Protein AF-A0A973MJ52-F1 (afdb_monomer_lite)

Sequence (223 aa):
MAYPETRTFWLEPTDRITTGLRRYADRNLGGGRAEFTCASGYHSALVFTGEDDAVCDERDGYRVLAVRPLVRRDDPQWPTHCACGYAFADDDHWQEWQELIYQRADNGERYTLRERQASDVGGLPAAPPGATWDAWWMPASWAGPDGIHLMVRLPNGRDWNVDSEASNCTRPGEPHQCWVRHGDPRECRVTVDKNGYTCAAGAGSIQAADYHGFLRDGLLTAG

Secondary structure (DSSP, 8-state):
-PPPPEE-EEEEEEEEEEEEEEEEE-TTSSTT-S---STTSSEEEEEEEEEEE--EEEETTEEEEPPPPPPPTT-TTS--B-TTSPBPPTTSEEEEEEEEEEEETTT--EEBSS--SSS-GGGPPBPPTTEEEE-TTS-GGGS-TTS--EEEE-TTS-EEETTSPPTT-SSTTSS-BSSEEES-TTTT--EEES-SSB-SSSTTEEEETTEEEEEETTEEEE-

pLDDT: mean 89.09, std 11.28, range [42.41, 98.56]

Structure (mmCIF, N/CA/C/O backbone):
data_AF-A0A973MJ52-F1
#
_entry.id   AF-A0A973MJ52-F1
#
loop_
_atom_site.group_PDB
_atom_site.id
_atom_site.type_symbol
_atom_site.label_atom_id
_atom_site.label_alt_id
_atom_site.label_comp_id
_atom_site.label_asym_id
_atom_site.label_entity_id
_atom_site.label_seq_id
_atom_site.pdbx_PDB_ins_code
_atom_site.Cartn_x
_atom_site.Cartn_y
_atom_site.Cartn_z
_atom_site.occupancy
_atom_site.B_iso_or_equiv
_atom_site.auth_seq_id
_atom_site.auth_comp_id
_atom_site.auth_asym_id
_atom_site.auth_atom_id
_atom_site.pdbx_PDB_model_num
ATOM 1 N N . MET A 1 1 ? -7.137 18.321 -13.000 1.00 64.06 1 MET A N 1
ATOM 2 C CA . MET A 1 1 ? -6.263 18.772 -11.896 1.00 64.06 1 MET A CA 1
ATOM 3 C C . MET A 1 1 ? -4.870 18.265 -12.231 1.00 64.06 1 MET A C 1
ATOM 5 O O . MET A 1 1 ? -4.782 17.124 -12.656 1.00 64.06 1 MET A O 1
ATOM 9 N N . ALA A 1 2 ? -3.827 19.095 -12.171 1.00 84.88 2 ALA A N 1
ATOM 10 C CA . ALA A 1 2 ? -2.464 18.618 -12.413 1.00 84.88 2 ALA A CA 1
ATOM 11 C C . ALA A 1 2 ? -1.915 18.038 -11.104 1.00 84.88 2 ALA A C 1
ATOM 13 O O . ALA A 1 2 ? -1.968 18.716 -10.077 1.00 84.88 2 ALA A O 1
ATOM 14 N N . TYR A 1 3 ? -1.442 16.793 -11.130 1.00 94.31 3 TYR A N 1
ATOM 15 C CA . TYR A 1 3 ? -0.798 16.179 -9.970 1.00 94.31 3 TYR A CA 1
ATOM 16 C C . TYR A 1 3 ? 0.662 16.633 -9.889 1.00 94.31 3 TYR A C 1
ATOM 18 O O . TYR A 1 3 ? 1.322 16.691 -10.929 1.00 94.31 3 TYR A O 1
ATOM 26 N N . PRO A 1 4 ? 1.176 16.956 -8.690 1.00 94.62 4 PRO A N 1
ATOM 27 C CA . PRO A 1 4 ? 2.575 17.321 -8.532 1.00 94.62 4 PRO A CA 1
ATOM 28 C C . PRO A 1 4 ? 3.485 16.124 -8.816 1.00 94.62 4 PRO A C 1
ATOM 30 O O . PRO A 1 4 ? 3.104 14.965 -8.620 1.00 94.62 4 PRO A O 1
ATOM 33 N N . GLU A 1 5 ? 4.717 16.415 -9.226 1.00 97.50 5 GLU A N 1
ATOM 34 C CA . GLU A 1 5 ? 5.762 15.398 -9.261 1.00 97.50 5 GLU A CA 1
ATOM 35 C C . GLU A 1 5 ? 5.953 14.813 -7.858 1.00 97.50 5 GLU A C 1
ATOM 37 O O . GLU A 1 5 ? 6.019 15.547 -6.871 1.00 97.50 5 GLU A O 1
ATOM 42 N N . THR A 1 6 ? 6.013 13.488 -7.762 1.00 98.12 6 THR A N 1
ATOM 43 C CA . THR A 1 6 ? 6.056 12.788 -6.473 1.00 98.12 6 THR A CA 1
ATOM 44 C C . THR A 1 6 ? 7.230 11.819 -6.457 1.00 98.12 6 THR A C 1
ATOM 46 O O . THR A 1 6 ? 7.281 10.881 -7.252 1.00 98.12 6 THR A O 1
ATOM 49 N N . ARG A 1 7 ? 8.195 12.051 -5.560 1.00 98.19 7 ARG A N 1
ATOM 50 C CA . ARG A 1 7 ? 9.335 11.148 -5.357 1.00 98.19 7 ARG A CA 1
ATOM 51 C C . ARG A 1 7 ? 8.867 9.894 -4.624 1.00 98.19 7 ARG A C 1
ATOM 53 O O . ARG A 1 7 ? 8.148 9.997 -3.632 1.00 98.19 7 ARG A O 1
ATOM 60 N N . THR A 1 8 ? 9.301 8.731 -5.093 1.00 98.44 8 THR A N 1
ATOM 61 C CA . THR A 1 8 ? 9.004 7.462 -4.439 1.00 98.44 8 THR A CA 1
ATOM 62 C C . THR A 1 8 ? 9.892 7.208 -3.228 1.00 98.44 8 THR A C 1
ATOM 64 O O . THR A 1 8 ? 11.042 7.647 -3.209 1.00 98.44 8 THR A O 1
ATOM 67 N N . PHE A 1 9 ? 9.385 6.449 -2.261 1.00 98.44 9 PHE A N 1
ATOM 68 C CA . PHE A 1 9 ? 10.134 5.970 -1.100 1.00 98.44 9 PHE A CA 1
ATOM 69 C C . PHE A 1 9 ? 9.703 4.542 -0.738 1.00 98.44 9 PHE A C 1
ATOM 71 O O . PHE A 1 9 ? 8.536 4.187 -0.899 1.00 98.44 9 PHE A O 1
ATOM 78 N N . TRP A 1 10 ? 10.636 3.743 -0.221 1.00 98.50 10 TRP A N 1
ATOM 79 C CA . TRP A 1 10 ? 10.417 2.328 0.066 1.00 98.50 10 TRP A CA 1
ATOM 80 C C . TRP A 1 10 ? 9.848 2.115 1.468 1.00 98.50 10 TRP A C 1
ATOM 82 O O . TRP A 1 10 ? 10.344 2.672 2.453 1.00 98.50 10 TRP A O 1
ATOM 92 N N . LEU A 1 11 ? 8.815 1.281 1.542 1.00 98.56 11 LEU A N 1
ATOM 93 C CA . LEU A 1 11 ? 8.205 0.794 2.767 1.00 98.56 11 LEU A CA 1
ATOM 94 C C . LEU A 1 11 ? 8.574 -0.671 2.999 1.00 98.56 11 LEU A C 1
ATOM 96 O O . LEU A 1 11 ? 8.318 -1.544 2.168 1.00 98.56 11 LEU A O 1
ATOM 100 N N . GLU A 1 12 ? 9.109 -0.944 4.181 1.00 97.31 12 GLU A N 1
ATOM 101 C CA . GLU A 1 12 ? 9.428 -2.284 4.654 1.00 97.31 12 GLU A CA 1
ATOM 102 C C . GLU A 1 12 ? 8.340 -2.786 5.606 1.00 97.31 12 GLU A C 1
ATOM 104 O O . GLU A 1 12 ? 7.861 -2.016 6.446 1.00 97.31 12 GLU A O 1
ATOM 109 N N . PRO A 1 13 ? 7.939 -4.066 5.512 1.00 95.75 13 PRO A N 1
ATOM 110 C CA . PRO A 1 13 ? 7.077 -4.658 6.521 1.00 95.75 13 PRO A CA 1
ATOM 111 C C . PRO A 1 13 ? 7.815 -4.712 7.864 1.00 95.75 13 PRO A C 1
ATOM 113 O O . PRO A 1 13 ? 8.976 -5.116 7.927 1.00 95.75 13 PRO A O 1
ATOM 116 N N . THR A 1 14 ? 7.133 -4.333 8.941 1.00 95.62 14 THR A N 1
ATOM 117 C CA . THR A 1 14 ? 7.641 -4.528 10.307 1.00 95.62 14 THR A CA 1
ATOM 118 C C . THR A 1 14 ? 7.242 -5.901 10.851 1.00 95.62 14 THR A C 1
ATOM 120 O O . THR A 1 14 ? 6.516 -6.662 10.210 1.00 95.62 14 THR A O 1
ATOM 123 N N . ASP A 1 15 ? 7.685 -6.213 12.065 1.00 95.38 15 ASP A N 1
ATOM 124 C CA . ASP A 1 15 ? 7.198 -7.337 12.864 1.00 95.38 15 ASP A CA 1
ATOM 125 C C . ASP A 1 15 ? 5.949 -6.977 13.687 1.00 95.38 15 ASP A C 1
ATOM 127 O O . ASP A 1 15 ? 5.596 -7.704 14.612 1.00 95.38 15 ASP A O 1
ATOM 131 N N . ARG A 1 16 ? 5.258 -5.875 13.359 1.00 95.44 16 ARG A N 1
ATOM 132 C CA . ARG A 1 16 ? 4.101 -5.368 14.103 1.00 95.44 16 ARG A CA 1
ATOM 133 C C . ARG A 1 16 ? 2.850 -5.291 13.237 1.00 95.44 16 ARG A C 1
ATOM 135 O O . ARG A 1 16 ? 2.891 -4.949 12.055 1.00 95.44 16 ARG A O 1
ATOM 142 N N . ILE A 1 17 ? 1.707 -5.543 13.858 1.00 94.00 17 ILE A N 1
ATOM 143 C CA . ILE A 1 17 ? 0.377 -5.296 13.301 1.00 94.00 17 ILE A CA 1
ATOM 144 C C . ILE A 1 17 ? -0.376 -4.305 14.183 1.00 94.00 17 ILE A C 1
ATOM 146 O O . ILE A 1 17 ? -0.178 -4.245 15.393 1.00 94.00 17 ILE A O 1
ATOM 150 N N . THR A 1 18 ? -1.299 -3.572 13.579 1.00 92.19 18 THR A N 1
ATOM 151 C CA . THR A 1 18 ? -2.412 -2.939 14.290 1.00 92.19 18 THR A CA 1
ATOM 152 C C . THR A 1 18 ? -3.569 -3.926 14.385 1.00 92.19 18 THR A C 1
ATOM 154 O O . THR A 1 18 ? -3.782 -4.723 13.473 1.00 92.19 18 THR A O 1
ATOM 157 N N . THR A 1 19 ? -4.323 -3.880 15.482 1.00 91.69 19 THR A N 1
ATOM 158 C CA . THR A 1 19 ? -5.475 -4.753 15.739 1.00 91.69 19 THR A CA 1
ATOM 159 C C . THR A 1 19 ? -6.711 -3.938 16.094 1.00 91.69 19 THR A C 1
ATOM 161 O O . THR A 1 19 ? -6.621 -2.822 16.613 1.00 91.69 19 THR A O 1
ATOM 164 N N . GLY A 1 20 ? -7.887 -4.487 15.810 1.00 91.19 20 GLY A N 1
ATOM 165 C CA . GLY A 1 20 ? -9.144 -3.851 16.162 1.00 91.19 20 GLY A CA 1
ATOM 166 C C . GLY A 1 20 ? -10.357 -4.750 15.996 1.00 91.19 20 GLY A C 1
ATOM 167 O O . GLY A 1 20 ? -10.299 -5.825 15.403 1.00 91.19 20 GLY A O 1
ATOM 168 N N . LEU A 1 21 ? -11.487 -4.269 16.499 1.00 92.81 21 LEU A N 1
ATOM 169 C CA . LEU A 1 21 ? -12.784 -4.923 16.410 1.00 92.81 21 LEU A CA 1
ATOM 170 C C . LEU A 1 21 ? -13.665 -4.166 15.426 1.00 92.81 21 LEU A C 1
ATOM 172 O O . LEU A 1 21 ? -13.954 -2.980 15.610 1.00 92.81 21 LEU A O 1
ATOM 176 N N . ARG A 1 22 ? -14.093 -4.849 14.364 1.00 91.50 22 ARG A N 1
ATOM 177 C CA . ARG A 1 22 ? -14.895 -4.267 13.291 1.00 91.50 22 ARG A CA 1
ATOM 178 C C . ARG A 1 22 ? -16.283 -4.885 13.224 1.00 91.50 22 ARG A C 1
ATOM 180 O O . ARG A 1 22 ? -16.428 -6.099 13.087 1.00 91.50 22 ARG A O 1
ATOM 187 N N . ARG A 1 23 ? -17.298 -4.025 13.189 1.00 92.50 23 ARG A N 1
ATOM 188 C CA . ARG A 1 23 ? -18.648 -4.385 12.745 1.00 92.50 23 ARG A CA 1
ATOM 189 C C . ARG A 1 23 ? -18.910 -3.801 11.371 1.00 92.50 23 ARG A C 1
ATOM 191 O O . ARG A 1 23 ? -18.528 -2.659 11.099 1.00 92.50 23 ARG A O 1
ATOM 198 N N . TYR A 1 24 ? -19.521 -4.586 10.490 1.00 89.50 24 TYR A N 1
ATOM 199 C CA . TYR A 1 24 ? -20.000 -4.083 9.208 1.00 89.50 24 TYR A CA 1
ATOM 200 C C . TYR A 1 24 ? -21.267 -4.805 8.746 1.00 89.50 24 TYR A C 1
ATOM 202 O O . TYR A 1 24 ? -21.462 -5.980 9.045 1.00 89.50 24 TYR A O 1
ATOM 210 N N . ALA A 1 25 ? -22.111 -4.082 8.016 1.00 88.12 25 ALA A N 1
ATOM 211 C CA . ALA A 1 25 ? -23.342 -4.583 7.417 1.00 88.12 25 ALA A CA 1
ATOM 212 C C . ALA A 1 25 ? -23.332 -4.238 5.928 1.00 88.12 25 ALA A C 1
ATOM 214 O O . ALA A 1 25 ? -23.110 -3.076 5.570 1.00 88.12 25 ALA A O 1
ATOM 215 N N . ASP A 1 26 ? -23.547 -5.234 5.072 1.00 81.25 26 ASP A N 1
ATOM 216 C CA . ASP A 1 26 ? -23.627 -5.064 3.624 1.00 81.25 26 ASP A CA 1
ATOM 217 C C . ASP A 1 26 ? -24.999 -5.485 3.081 1.00 81.25 26 ASP A C 1
ATOM 219 O O . ASP A 1 26 ? -25.807 -6.107 3.763 1.00 81.25 26 ASP A O 1
ATOM 223 N N . ARG A 1 27 ? -25.275 -5.124 1.826 1.00 70.38 27 ARG A N 1
ATOM 224 C CA . ARG A 1 27 ? -26.565 -5.368 1.157 1.00 70.38 27 ARG A CA 1
ATOM 225 C C . ARG A 1 27 ? -26.980 -6.837 1.044 1.00 70.38 27 ARG A C 1
ATOM 227 O O . ARG A 1 27 ? -28.147 -7.100 0.762 1.00 70.38 27 ARG A O 1
ATOM 234 N N . ASN A 1 28 ? -26.047 -7.775 1.175 1.00 66.25 28 ASN A N 1
ATOM 235 C CA . ASN A 1 28 ? -26.289 -9.190 0.914 1.00 66.25 28 ASN A CA 1
ATOM 236 C C . ASN A 1 28 ? -26.672 -9.963 2.182 1.00 66.25 28 ASN A C 1
ATOM 238 O O . ASN A 1 28 ? -27.175 -11.082 2.073 1.00 66.25 28 ASN A O 1
ATOM 242 N N . LEU A 1 29 ? -26.471 -9.385 3.369 1.00 58.91 29 LEU A N 1
ATOM 243 C CA . LEU A 1 29 ? -26.762 -10.019 4.651 1.00 58.91 29 LEU A CA 1
ATOM 244 C C . LEU A 1 29 ? -27.736 -9.150 5.450 1.00 58.91 29 LEU A C 1
ATOM 246 O O . LEU A 1 29 ? -27.504 -7.970 5.668 1.00 58.91 29 LEU A O 1
ATOM 250 N N . GLY A 1 30 ? -28.871 -9.734 5.845 1.00 46.88 30 GLY A N 1
ATOM 251 C CA . GLY A 1 30 ? -29.859 -9.048 6.685 1.00 46.88 30 GLY A CA 1
ATOM 252 C C . GLY A 1 30 ? -31.081 -8.480 5.954 1.00 46.88 30 GLY A C 1
ATOM 253 O O . GLY A 1 30 ? -31.519 -7.374 6.248 1.00 46.88 30 GLY A O 1
ATOM 254 N N . GLY A 1 31 ? -31.685 -9.234 5.029 1.00 50.62 31 GLY A N 1
ATOM 255 C CA . GLY A 1 31 ? -33.110 -9.064 4.692 1.00 50.62 31 GLY A CA 1
ATOM 256 C C . GLY A 1 31 ? -33.532 -7.718 4.084 1.00 50.62 31 GLY A C 1
ATOM 257 O O . GLY A 1 31 ? -34.667 -7.300 4.296 1.00 50.62 31 GLY A O 1
ATOM 258 N N . GLY A 1 32 ? -32.653 -7.036 3.341 1.00 50.53 32 GLY A N 1
ATOM 259 C CA . GLY A 1 32 ? -32.994 -5.769 2.680 1.00 50.53 32 GLY A CA 1
ATOM 260 C C . GLY A 1 32 ? -33.160 -4.589 3.645 1.00 50.53 32 GLY A C 1
ATOM 261 O O . GLY A 1 32 ? -33.957 -3.687 3.388 1.00 50.53 32 GLY A O 1
ATOM 262 N N . ARG A 1 33 ? -32.449 -4.604 4.779 1.00 56.56 33 ARG A N 1
ATOM 263 C CA . ARG A 1 33 ? -32.506 -3.538 5.785 1.00 56.56 33 ARG A CA 1
ATOM 264 C C . ARG A 1 33 ? -31.819 -2.256 5.282 1.00 56.56 33 ARG A C 1
ATOM 266 O O . ARG A 1 33 ? -30.601 -2.187 5.230 1.00 56.56 33 ARG A O 1
ATOM 273 N N . ALA A 1 34 ? -32.658 -1.256 4.997 1.00 53.69 34 ALA A N 1
ATOM 274 C CA . ALA A 1 34 ? -32.393 0.182 4.844 1.00 53.69 34 ALA A CA 1
ATOM 275 C C . ALA A 1 34 ? -31.471 0.661 3.699 1.00 53.69 34 ALA A C 1
ATOM 277 O O . ALA A 1 34 ? -30.544 -0.003 3.249 1.00 53.69 34 ALA A O 1
ATOM 278 N N . GLU A 1 35 ? -31.760 1.876 3.221 1.00 60.59 35 GLU A N 1
ATOM 279 C CA . GLU A 1 35 ? -30.924 2.627 2.283 1.00 60.59 35 GLU A CA 1
ATOM 280 C C . GLU A 1 35 ? -29.528 2.855 2.882 1.00 60.59 35 GLU A C 1
ATOM 282 O O . GLU A 1 35 ? -29.379 3.508 3.916 1.00 60.59 35 GLU A O 1
ATOM 287 N N . PHE A 1 36 ? -28.488 2.341 2.222 1.00 68.62 36 PHE A N 1
ATOM 288 C CA . PHE A 1 36 ? -27.104 2.629 2.589 1.00 68.62 36 PHE A CA 1
ATOM 289 C C . PHE A 1 36 ? -26.800 4.108 2.329 1.00 68.62 36 PHE A C 1
ATOM 291 O O . PHE A 1 36 ? -26.492 4.505 1.209 1.00 68.62 36 PHE A O 1
ATOM 298 N N . THR A 1 37 ? -26.869 4.929 3.374 1.00 68.94 37 THR A N 1
ATOM 299 C CA . THR A 1 37 ? -26.502 6.354 3.315 1.00 68.94 37 THR A CA 1
ATOM 300 C C . THR A 1 37 ? -25.002 6.591 3.506 1.00 68.94 37 THR A C 1
ATOM 302 O O . THR A 1 37 ? -24.513 7.701 3.301 1.00 68.94 37 THR A O 1
ATOM 305 N N . CYS A 1 38 ? -24.241 5.556 3.880 1.00 74.19 38 CYS A N 1
ATOM 306 C CA . CYS A 1 38 ? -22.787 5.631 3.984 1.00 74.19 38 CYS A CA 1
ATOM 307 C C . CYS A 1 38 ? -22.137 5.736 2.600 1.00 74.19 38 CYS A C 1
ATOM 309 O O . CYS A 1 38 ? -22.452 4.964 1.697 1.00 74.19 38 CYS A O 1
ATOM 311 N N . ALA A 1 39 ? -21.131 6.607 2.480 1.00 67.12 39 ALA A N 1
ATOM 312 C CA . ALA A 1 39 ? -20.377 6.836 1.243 1.00 67.12 39 ALA A CA 1
ATOM 313 C C . ALA A 1 39 ? -19.763 5.558 0.633 1.00 67.12 39 ALA A C 1
ATOM 315 O O . ALA A 1 39 ? -19.544 5.493 -0.572 1.00 67.12 39 ALA A O 1
ATOM 316 N N . SER A 1 40 ? -19.503 4.539 1.458 1.00 66.44 40 SER A N 1
ATOM 317 C CA . SER A 1 40 ? -18.906 3.267 1.037 1.00 66.44 40 SER A CA 1
ATOM 318 C C . SER A 1 40 ? -19.925 2.213 0.564 1.00 66.44 40 SER A C 1
ATOM 320 O O . SER A 1 40 ? -19.526 1.122 0.167 1.00 66.44 40 SER A O 1
ATOM 322 N N . GLY A 1 41 ? -21.234 2.497 0.611 1.00 78.94 41 GLY A N 1
ATOM 323 C CA . GLY A 1 41 ? -22.281 1.541 0.218 1.00 78.94 41 GLY A CA 1
ATOM 324 C C . GLY A 1 41 ? -22.473 0.362 1.186 1.00 78.94 41 GLY A C 1
ATOM 325 O O . GLY A 1 41 ? -23.089 -0.635 0.820 1.00 78.94 41 GLY A O 1
ATOM 326 N N . TYR A 1 42 ? -21.926 0.468 2.399 1.00 84.38 42 TYR A N 1
ATOM 327 C CA . TYR A 1 42 ? -22.098 -0.458 3.521 1.00 84.38 42 TYR A CA 1
ATOM 328 C C . TYR A 1 42 ? -21.925 0.303 4.846 1.00 84.38 42 TYR A C 1
ATOM 330 O O . TYR A 1 42 ? -21.227 1.322 4.891 1.00 84.38 42 TYR A O 1
ATOM 338 N N . HIS A 1 43 ? -22.528 -0.186 5.930 1.00 87.50 43 HIS A N 1
ATOM 339 C CA . HIS A 1 43 ? -22.287 0.346 7.274 1.00 87.50 43 HIS A CA 1
ATOM 340 C C . HIS A 1 43 ? -21.030 -0.291 7.854 1.00 87.50 43 HIS A C 1
ATOM 342 O O . HIS A 1 43 ? -20.834 -1.497 7.732 1.00 87.50 43 HIS A O 1
ATOM 348 N N . SER A 1 44 ? -20.159 0.494 8.483 1.00 88.44 44 SER A N 1
ATOM 349 C CA . SER A 1 44 ? -18.942 -0.026 9.110 1.00 88.44 44 SER A CA 1
ATOM 350 C C . SER A 1 44 ? -18.507 0.839 10.280 1.00 88.44 44 SER A C 1
ATOM 352 O O . SER A 1 44 ? -18.592 2.064 10.223 1.00 88.44 44 SER A O 1
ATOM 354 N N . ALA A 1 45 ? -17.997 0.188 11.315 1.00 89.88 45 ALA A N 1
ATOM 355 C CA . ALA A 1 45 ? -17.305 0.814 12.427 1.00 89.88 45 ALA A CA 1
ATOM 356 C C . ALA A 1 45 ? -16.159 -0.089 12.871 1.00 89.88 45 ALA A C 1
ATOM 358 O O . ALA A 1 45 ? -16.274 -1.313 12.825 1.00 89.88 45 ALA A O 1
ATOM 359 N N . LEU A 1 46 ? -15.055 0.525 13.273 1.00 89.50 46 LEU A N 1
ATOM 360 C CA . LEU A 1 46 ? -13.842 -0.147 13.710 1.00 89.50 46 LEU A CA 1
ATOM 361 C C . LEU A 1 46 ? -13.355 0.549 14.976 1.00 89.50 46 LEU A C 1
ATOM 363 O O . LEU A 1 46 ? -13.204 1.768 14.984 1.00 89.50 46 LEU A O 1
ATOM 367 N N . VAL A 1 47 ? -13.113 -0.230 16.023 1.00 90.56 47 VAL A N 1
ATOM 368 C CA . VAL A 1 47 ? -12.440 0.221 17.241 1.00 90.56 47 VAL A CA 1
ATOM 369 C C . VAL A 1 47 ? -11.045 -0.377 17.238 1.00 90.56 47 VAL A C 1
ATOM 371 O O . VAL A 1 47 ? -10.896 -1.591 17.135 1.00 90.56 47 VAL A O 1
ATOM 374 N N . PHE A 1 48 ? -10.024 0.467 17.335 1.00 89.94 48 PHE A N 1
ATOM 375 C CA . PHE A 1 48 ? -8.651 0.007 17.501 1.00 89.94 48 PHE A CA 1
ATOM 376 C C . PHE A 1 48 ? -8.440 -0.523 18.921 1.00 89.94 48 PHE A C 1
ATOM 378 O O . PHE A 1 48 ? -8.830 0.129 19.890 1.00 89.94 48 PHE A O 1
ATOM 385 N N . THR A 1 49 ? -7.806 -1.687 19.038 1.00 89.88 49 THR A N 1
ATOM 386 C CA . THR A 1 49 ? -7.560 -2.352 20.325 1.00 89.88 49 THR A CA 1
ATOM 387 C C . THR A 1 49 ? -6.094 -2.358 20.737 1.00 89.88 49 THR A C 1
ATOM 389 O O . THR A 1 49 ? -5.812 -2.531 21.919 1.00 89.88 49 THR A O 1
ATOM 392 N N . GLY A 1 50 ? -5.157 -2.143 19.808 1.00 91.25 50 GLY A N 1
ATOM 393 C CA . GLY A 1 50 ? -3.728 -2.101 20.120 1.00 91.25 50 GLY A CA 1
ATOM 394 C C . GLY A 1 50 ? -2.831 -2.546 18.969 1.00 91.25 50 GLY A C 1
ATOM 395 O O . GLY A 1 50 ? -3.305 -2.955 17.908 1.00 91.25 50 GLY A O 1
ATOM 396 N N . GLU A 1 51 ? -1.524 -2.478 19.195 1.00 93.81 51 GLU A N 1
ATOM 397 C CA . GLU A 1 51 ? -0.527 -3.126 18.341 1.00 93.81 51 GLU A CA 1
ATOM 398 C C . GLU A 1 51 ? -0.145 -4.493 18.919 1.00 93.81 51 GLU A C 1
ATOM 400 O O . GLU A 1 51 ? -0.138 -4.671 20.137 1.00 93.81 51 GLU A O 1
ATOM 405 N N . ASP A 1 52 ? 0.233 -5.429 18.057 1.00 94.19 52 ASP A N 1
ATOM 406 C CA . ASP A 1 52 ? 0.730 -6.749 18.452 1.00 94.19 52 ASP A CA 1
ATOM 407 C C . ASP A 1 52 ? 1.803 -7.245 17.471 1.00 94.19 52 ASP A C 1
ATOM 409 O O . ASP A 1 52 ? 2.078 -6.583 16.468 1.00 94.19 52 ASP A O 1
ATOM 413 N N . ASP A 1 53 ? 2.400 -8.398 17.751 1.00 95.44 53 ASP A N 1
ATOM 414 C CA . ASP A 1 53 ? 3.387 -9.030 16.883 1.00 95.44 53 ASP A CA 1
ATOM 415 C C . ASP A 1 53 ? 2.737 -9.598 15.609 1.00 95.44 53 ASP A C 1
ATOM 417 O O . ASP A 1 53 ? 1.676 -10.235 15.621 1.00 95.44 53 ASP A O 1
ATOM 421 N N . ALA A 1 54 ? 3.403 -9.376 14.480 1.00 93.25 54 ALA A N 1
ATOM 422 C CA . ALA A 1 54 ? 3.027 -9.899 13.181 1.00 93.25 54 ALA A CA 1
ATOM 423 C C . ALA A 1 54 ? 3.445 -11.369 13.066 1.00 93.25 54 ALA A C 1
ATOM 425 O O . ALA A 1 54 ? 4.587 -11.695 12.745 1.00 93.25 54 ALA A O 1
ATOM 426 N N . VAL A 1 55 ? 2.494 -12.276 13.267 1.00 91.94 55 VAL A N 1
ATOM 427 C CA . VAL A 1 55 ? 2.689 -13.698 12.961 1.00 91.94 55 VAL A CA 1
ATOM 428 C C . VAL A 1 55 ? 2.226 -13.952 11.530 1.00 91.94 55 VAL A C 1
ATOM 430 O O . VAL A 1 55 ? 1.111 -13.581 11.166 1.00 91.94 55 VAL A O 1
ATOM 433 N N . CYS A 1 56 ? 3.079 -14.561 10.706 1.00 88.19 56 CYS A N 1
ATOM 434 C CA . CYS A 1 56 ? 2.742 -14.948 9.337 1.00 88.19 56 CYS A CA 1
ATOM 435 C C . CYS A 1 56 ? 2.635 -16.470 9.218 1.00 88.19 56 CYS A C 1
ATOM 437 O O . CYS A 1 56 ? 3.515 -17.180 9.698 1.00 88.19 56 CYS A O 1
ATOM 439 N N . ASP A 1 57 ? 1.619 -16.934 8.500 1.00 88.62 57 ASP A N 1
ATOM 440 C CA . ASP A 1 57 ? 1.455 -18.321 8.071 1.00 88.62 57 ASP A CA 1
ATOM 441 C C . ASP A 1 57 ? 1.679 -18.433 6.555 1.00 88.62 57 ASP A C 1
ATOM 443 O O . ASP A 1 57 ? 1.515 -17.461 5.812 1.00 88.62 57 ASP A O 1
ATOM 447 N N . GLU A 1 58 ? 1.961 -19.645 6.083 1.00 86.06 58 GLU A N 1
ATOM 448 C CA . GLU A 1 58 ? 1.831 -20.009 4.670 1.00 86.06 58 GLU A CA 1
ATOM 449 C C . GLU A 1 58 ? 0.547 -20.818 4.458 1.00 86.06 58 GLU A C 1
ATOM 451 O O . GLU A 1 58 ? 0.286 -21.791 5.169 1.00 86.06 58 GLU A O 1
ATOM 456 N N . ARG A 1 59 ? -0.278 -20.413 3.488 1.00 83.69 59 ARG A N 1
ATOM 457 C CA . ARG A 1 59 ? -1.536 -21.084 3.129 1.00 83.69 59 ARG A CA 1
ATOM 458 C C . ARG A 1 59 ? -1.686 -21.097 1.617 1.00 83.69 59 ARG A C 1
ATOM 460 O O . ARG A 1 59 ? -1.689 -20.041 0.997 1.00 83.69 59 ARG A O 1
ATOM 467 N N . ASP A 1 60 ? -1.775 -22.286 1.027 1.00 82.00 60 ASP A N 1
ATOM 468 C CA . ASP A 1 60 ? -1.933 -22.479 -0.423 1.00 82.00 60 ASP A CA 1
ATOM 469 C C . ASP A 1 60 ? -0.875 -21.747 -1.281 1.00 82.00 60 ASP A C 1
ATOM 471 O O . ASP A 1 60 ? -1.156 -21.293 -2.386 1.00 82.00 60 ASP A O 1
ATOM 475 N N . GLY A 1 61 ? 0.355 -21.612 -0.767 1.00 77.12 61 GLY A N 1
ATOM 476 C CA . GLY A 1 61 ? 1.445 -20.888 -1.437 1.00 77.12 61 GLY A CA 1
ATOM 477 C C . GLY A 1 61 ? 1.399 -19.362 -1.283 1.00 77.12 61 GLY A C 1
ATOM 478 O O . GLY A 1 61 ? 2.232 -18.670 -1.862 1.00 77.12 61 GLY A O 1
ATOM 479 N N . TYR A 1 62 ? 0.460 -18.839 -0.492 1.00 81.12 62 TYR A N 1
ATOM 480 C CA . TYR A 1 62 ? 0.379 -17.434 -0.107 1.00 81.12 62 TYR A CA 1
ATOM 481 C C . TYR A 1 62 ? 0.909 -17.259 1.310 1.00 81.12 62 TYR A C 1
ATOM 483 O O . TYR A 1 62 ? 0.523 -17.988 2.227 1.00 81.12 62 TYR A O 1
ATOM 491 N N . ARG A 1 63 ? 1.747 -16.245 1.517 1.00 84.06 63 ARG A N 1
ATOM 492 C CA . ARG A 1 63 ? 2.103 -15.801 2.862 1.00 84.06 63 ARG A CA 1
ATOM 493 C C . ARG A 1 63 ? 1.013 -14.853 3.355 1.00 84.06 63 ARG A C 1
ATOM 495 O O . ARG A 1 63 ? 0.680 -13.882 2.681 1.00 84.06 63 ARG A O 1
ATOM 502 N N . VAL A 1 64 ? 0.446 -15.121 4.525 1.00 87.50 64 VAL A N 1
ATOM 503 C CA . VAL A 1 64 ? -0.664 -14.342 5.094 1.00 87.50 64 VAL A CA 1
ATOM 504 C C . VAL A 1 64 ? -0.418 -14.055 6.567 1.00 87.50 64 VAL A C 1
ATOM 506 O O . VAL A 1 64 ? 0.289 -14.802 7.234 1.00 87.50 64 VAL A O 1
ATOM 509 N N . LEU A 1 65 ? -1.025 -12.996 7.103 1.00 88.62 65 LEU A N 1
ATOM 510 C CA . LEU A 1 65 ? -1.076 -12.821 8.555 1.00 88.62 65 LEU A CA 1
ATOM 511 C C . LEU A 1 65 ? -1.878 -13.968 9.181 1.00 88.62 65 LEU A C 1
ATOM 513 O O . LEU A 1 65 ? -2.962 -14.312 8.696 1.00 88.62 65 LEU A O 1
ATOM 517 N N . ALA A 1 66 ? -1.346 -14.544 10.253 1.00 87.50 66 ALA A N 1
ATOM 518 C CA . ALA A 1 66 ? -1.969 -15.641 10.968 1.00 87.50 66 ALA A CA 1
ATOM 519 C C . ALA A 1 66 ? -3.341 -15.226 11.514 1.00 87.50 66 ALA A C 1
ATOM 521 O O . ALA A 1 66 ? -3.586 -14.069 11.873 1.00 87.50 66 ALA A O 1
ATOM 522 N N . VAL A 1 67 ? -4.258 -16.191 11.562 1.00 83.94 67 VAL A N 1
ATOM 523 C CA . VAL A 1 67 ? -5.593 -15.970 12.130 1.00 83.94 67 VAL A CA 1
ATOM 524 C C . VAL A 1 67 ? -5.479 -15.911 13.647 1.00 83.94 67 VAL A C 1
ATOM 526 O O . VAL A 1 67 ? -4.894 -16.800 14.264 1.00 83.94 67 VAL A O 1
ATOM 529 N N . ARG A 1 68 ? -6.067 -14.874 14.242 1.00 82.81 68 ARG A N 1
ATOM 530 C CA . ARG A 1 68 ? -6.096 -14.682 15.692 1.00 82.81 68 ARG A CA 1
ATOM 531 C C . ARG A 1 68 ? -7.279 -15.424 16.335 1.00 82.81 68 ARG A C 1
ATOM 533 O O . ARG A 1 68 ? -8.258 -15.723 15.645 1.00 82.81 68 ARG A O 1
ATOM 540 N N . PRO A 1 69 ? -7.188 -15.780 17.631 1.00 81.94 69 PRO A N 1
ATOM 541 C CA . PRO A 1 69 ? -8.293 -16.404 18.352 1.00 81.94 69 PRO A CA 1
ATOM 542 C C . PRO A 1 69 ? -9.522 -15.499 18.409 1.00 81.94 69 PRO A C 1
ATOM 544 O O . PRO A 1 69 ? -9.393 -14.331 18.754 1.00 81.94 69 PRO A O 1
ATOM 547 N N . LEU A 1 70 ? -10.702 -16.084 18.175 1.00 82.50 70 LEU A N 1
ATOM 548 C CA . LEU A 1 70 ? -11.951 -15.330 18.110 1.00 82.50 70 LEU A CA 1
ATOM 549 C C . LEU A 1 70 ? -12.240 -14.529 19.390 1.00 82.50 70 LEU A C 1
ATOM 551 O O . LEU A 1 70 ? -12.424 -15.118 20.461 1.00 82.50 70 LEU A O 1
ATOM 555 N N . VAL A 1 71 ? -12.366 -13.207 19.267 1.00 87.12 71 VAL A N 1
ATOM 556 C CA . VAL A 1 71 ? -12.848 -12.338 20.350 1.00 87.12 71 VAL A CA 1
ATOM 557 C C . VAL A 1 71 ? -14.333 -12.605 20.576 1.00 87.12 71 VAL A C 1
ATOM 559 O O . VAL A 1 71 ? -15.131 -12.721 19.639 1.00 87.12 71 VAL A O 1
ATOM 562 N N . ARG A 1 72 ? -14.720 -12.738 21.847 1.00 90.81 72 ARG A N 1
ATOM 563 C CA . ARG A 1 72 ? -16.105 -13.041 22.205 1.00 90.81 72 ARG A CA 1
ATOM 564 C C . ARG A 1 72 ? -17.021 -11.878 21.824 1.00 90.81 72 ARG A C 1
ATOM 566 O O . ARG A 1 72 ? -16.653 -10.714 21.941 1.00 90.81 72 ARG A O 1
ATOM 573 N N . ARG A 1 73 ? -18.235 -12.194 21.370 1.00 91.81 73 ARG A N 1
ATOM 574 C CA . ARG A 1 73 ? -19.215 -11.192 20.911 1.00 91.81 73 ARG A CA 1
ATOM 575 C C . ARG A 1 73 ? -19.804 -10.340 22.040 1.00 91.81 73 ARG A C 1
ATOM 577 O O . ARG A 1 73 ? -20.400 -9.310 21.761 1.00 91.81 73 ARG A O 1
ATOM 584 N N . ASP A 1 74 ? -19.653 -10.773 23.288 1.00 92.19 74 ASP A N 1
ATOM 585 C CA . ASP A 1 74 ? -20.056 -10.033 24.487 1.00 92.19 74 ASP A CA 1
ATOM 586 C C . ASP A 1 74 ? -18.991 -9.030 24.967 1.00 92.19 74 ASP A C 1
ATOM 588 O O . ASP A 1 74 ? -19.207 -8.353 25.972 1.00 92.19 74 ASP A O 1
ATOM 592 N N . ASP A 1 75 ? -17.864 -8.900 24.256 1.00 93.00 75 ASP A N 1
ATOM 593 C CA . ASP A 1 75 ? -16.841 -7.905 24.572 1.00 93.00 75 ASP A CA 1
ATOM 594 C C . ASP A 1 75 ? -17.391 -6.468 24.389 1.00 93.00 75 ASP A C 1
ATOM 596 O O . ASP A 1 75 ? -17.878 -6.112 23.310 1.00 93.00 75 ASP A O 1
ATOM 600 N N . PRO A 1 76 ? -17.331 -5.602 25.417 1.00 94.38 76 PRO A N 1
ATOM 601 C CA . PRO A 1 76 ? -17.902 -4.259 25.344 1.00 94.38 76 PRO A CA 1
ATOM 602 C C . PRO A 1 76 ? -17.167 -3.320 24.372 1.00 94.38 76 PRO A C 1
ATOM 604 O O . PRO A 1 76 ? -17.678 -2.236 24.091 1.00 94.38 76 PRO A O 1
ATOM 607 N N . GLN A 1 77 ? -15.983 -3.687 23.868 1.00 93.12 77 GLN A N 1
ATOM 608 C CA . GLN A 1 77 ? -15.228 -2.880 22.907 1.00 93.12 77 GLN A CA 1
ATOM 609 C C . GLN A 1 77 ? -15.760 -2.995 21.472 1.00 93.12 77 GLN A C 1
ATOM 611 O O . GLN A 1 77 ? -15.375 -2.191 20.618 1.00 93.12 77 GLN A O 1
ATOM 616 N N . TRP A 1 78 ? -16.637 -3.963 21.180 1.00 94.94 78 TRP A N 1
ATOM 617 C CA . TRP A 1 78 ? -17.257 -4.060 19.861 1.00 94.94 78 TRP A CA 1
ATOM 618 C C . TRP A 1 78 ? -18.069 -2.794 19.549 1.00 94.94 78 TRP A C 1
ATOM 620 O O . TRP A 1 78 ? -18.930 -2.398 20.339 1.00 94.94 78 TRP A O 1
ATOM 630 N N . PRO A 1 79 ? -17.857 -2.153 18.384 1.00 94.00 79 PRO A N 1
ATOM 631 C CA . PRO A 1 79 ? -18.628 -0.975 18.026 1.00 94.00 79 PRO A CA 1
ATOM 632 C C . PRO A 1 79 ? -20.099 -1.338 17.834 1.00 94.00 79 PRO A C 1
ATOM 634 O O . PRO A 1 79 ? -20.436 -2.248 17.084 1.00 94.00 79 PRO A O 1
ATOM 637 N N . THR A 1 80 ? -20.987 -0.587 18.475 1.00 95.25 80 THR A N 1
ATOM 638 C CA . THR A 1 80 ? -22.436 -0.830 18.407 1.00 95.25 80 THR A CA 1
ATOM 639 C C . THR A 1 80 ? -23.122 -0.029 17.306 1.00 95.25 80 THR A C 1
ATOM 641 O O . THR A 1 80 ? -24.218 -0.390 16.887 1.00 95.25 80 THR A O 1
ATOM 644 N N . HIS A 1 81 ? -22.477 1.032 16.807 1.00 93.00 81 HIS A N 1
ATOM 645 C CA . HIS A 1 81 ? -23.044 1.923 15.798 1.00 93.00 81 HIS A CA 1
ATOM 646 C C . HIS A 1 81 ? -22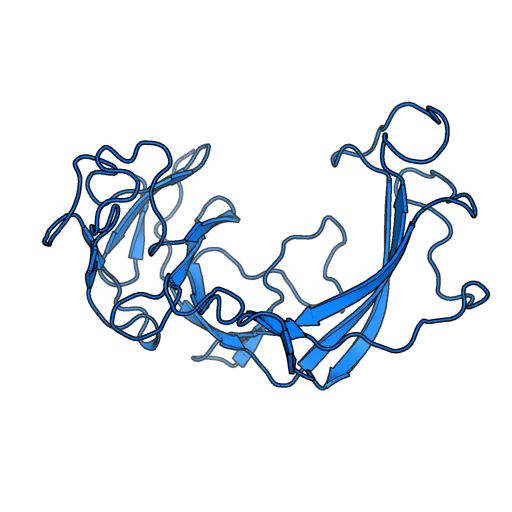.024 2.312 14.728 1.00 93.00 81 HIS A C 1
ATOM 648 O O . HIS A 1 81 ? -20.837 2.490 15.003 1.00 93.00 81 HIS A O 1
ATOM 654 N N . CYS A 1 82 ? -22.504 2.481 13.499 1.00 90.69 82 CYS A N 1
ATOM 655 C CA . CYS A 1 82 ? -21.778 3.149 12.427 1.00 90.69 82 CYS A CA 1
ATOM 656 C C . CYS A 1 82 ? -21.798 4.672 12.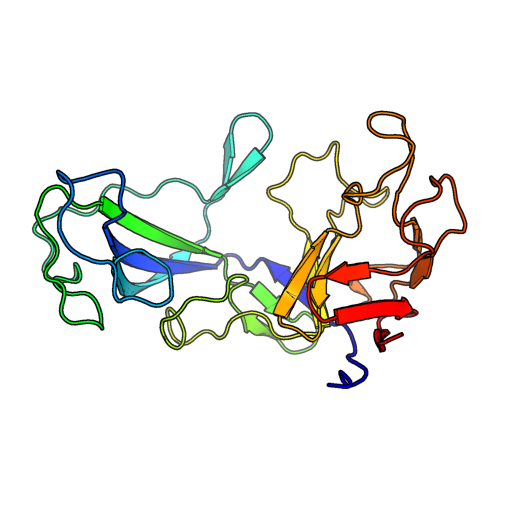637 1.00 90.69 82 CYS A C 1
ATOM 658 O O . CYS A 1 82 ? -22.726 5.208 13.239 1.00 90.69 82 CYS A O 1
ATOM 660 N N . ALA A 1 83 ? -20.826 5.392 12.069 1.00 87.31 83 ALA A N 1
ATOM 661 C CA . ALA A 1 83 ? -20.770 6.855 12.127 1.00 87.31 83 ALA A CA 1
ATOM 662 C C . ALA A 1 83 ? -22.025 7.550 11.551 1.00 87.31 83 ALA A C 1
ATOM 664 O O . ALA A 1 83 ? -22.333 8.672 11.938 1.00 87.31 83 ALA A O 1
ATOM 665 N N . CYS A 1 84 ? -22.781 6.888 10.665 1.00 86.62 84 CYS A N 1
ATOM 666 C CA . CYS A 1 84 ? -24.058 7.399 10.152 1.00 86.62 84 CYS A CA 1
ATOM 667 C C . CYS A 1 84 ? -25.245 7.214 11.120 1.00 86.62 84 CYS A C 1
ATOM 669 O O . CYS A 1 84 ? -26.366 7.579 10.776 1.00 86.62 84 CYS A O 1
ATOM 671 N N . GLY A 1 85 ? -25.028 6.598 12.287 1.00 89.25 85 GLY A N 1
ATOM 672 C CA . GLY A 1 85 ? -26.058 6.307 13.287 1.00 89.25 85 GLY A CA 1
ATOM 673 C C . GLY A 1 85 ? -26.726 4.934 13.161 1.00 89.25 85 GLY A C 1
ATOM 674 O O . GLY A 1 85 ? -27.537 4.591 14.015 1.00 89.25 85 GLY A O 1
ATOM 675 N N . TYR A 1 86 ? -26.395 4.126 12.146 1.00 89.00 86 TYR A N 1
ATOM 676 C CA . TYR A 1 86 ? -26.907 2.753 12.040 1.00 89.00 86 TYR A CA 1
ATOM 677 C C . TYR A 1 86 ? -26.448 1.913 13.238 1.00 89.00 86 TYR A C 1
ATOM 679 O O . TYR A 1 86 ? -25.247 1.836 13.495 1.00 89.00 86 TYR A O 1
ATOM 687 N N . ALA A 1 87 ? -27.387 1.281 13.941 1.00 92.94 87 ALA A N 1
ATOM 688 C CA . ALA A 1 87 ? -27.111 0.340 15.023 1.00 92.94 87 ALA A CA 1
ATOM 689 C C . ALA A 1 87 ? -26.896 -1.065 14.448 1.00 92.94 87 ALA A C 1
ATOM 691 O O . ALA A 1 87 ? -27.764 -1.574 13.741 1.00 92.94 87 ALA A O 1
ATOM 692 N N . PHE A 1 88 ? -25.759 -1.692 14.754 1.00 91.75 88 PHE A N 1
ATOM 693 C CA . PHE A 1 88 ? -25.457 -3.029 14.243 1.00 91.75 88 PHE A CA 1
ATOM 694 C C . PHE A 1 88 ? -26.353 -4.093 14.886 1.00 91.75 88 PHE A C 1
ATOM 696 O O . PHE A 1 88 ? -26.445 -4.180 16.111 1.00 91.75 88 PHE A O 1
ATOM 703 N N . ALA A 1 89 ? -26.972 -4.931 14.057 1.00 90.81 89 ALA A N 1
ATOM 704 C CA . ALA A 1 89 ? -27.782 -6.071 14.470 1.00 90.81 89 ALA A CA 1
ATOM 705 C C . ALA A 1 89 ? -26.907 -7.306 14.723 1.00 90.81 89 ALA A C 1
ATOM 707 O O . ALA A 1 89 ? -25.833 -7.432 14.145 1.00 90.81 89 ALA A O 1
ATOM 708 N N . ASP A 1 90 ? -27.346 -8.245 15.560 1.00 90.56 90 ASP A N 1
ATOM 709 C CA . ASP A 1 90 ? -26.543 -9.421 15.945 1.00 90.56 90 ASP A CA 1
ATOM 710 C C . ASP A 1 90 ? -26.072 -10.287 14.764 1.00 90.56 90 ASP A C 1
ATOM 712 O O . ASP A 1 90 ? -25.019 -10.930 14.853 1.00 90.56 90 ASP A O 1
ATOM 716 N N . ASP A 1 91 ? -26.841 -10.289 13.672 1.00 89.38 91 ASP A N 1
ATOM 717 C CA . ASP A 1 91 ? -26.568 -11.003 12.425 1.00 89.38 91 ASP A CA 1
ATOM 718 C C . ASP A 1 91 ? -25.639 -10.253 11.454 1.00 89.38 91 ASP A C 1
ATOM 720 O O . ASP A 1 91 ? -25.180 -10.853 10.481 1.00 89.38 91 ASP A O 1
ATOM 724 N N . ASP A 1 92 ? -25.294 -8.994 11.741 1.00 90.19 92 ASP A N 1
ATOM 725 C CA . ASP A 1 92 ? -24.249 -8.270 11.012 1.00 90.19 92 ASP A CA 1
ATOM 726 C C . ASP A 1 92 ? -22.872 -8.904 11.247 1.00 90.19 92 ASP A C 1
ATOM 728 O O . ASP A 1 92 ? -22.637 -9.647 12.206 1.00 90.19 92 ASP A O 1
ATOM 732 N N . HIS A 1 93 ? -21.905 -8.574 10.394 1.00 90.94 93 HIS A N 1
ATOM 733 C CA . HIS A 1 93 ? -20.584 -9.171 10.490 1.00 90.94 93 HIS A CA 1
ATOM 734 C C . HIS A 1 93 ? -19.818 -8.718 11.725 1.00 90.94 93 HIS A C 1
ATOM 736 O O . HIS A 1 93 ? -19.745 -7.530 12.050 1.00 90.94 93 HIS A O 1
ATOM 742 N N . TRP A 1 94 ? -19.152 -9.697 12.328 1.00 92.62 94 TRP A N 1
ATOM 743 C CA . TRP A 1 94 ? -18.160 -9.537 13.376 1.00 92.62 94 TRP A CA 1
ATOM 744 C C . TRP A 1 94 ? -16.810 -9.908 12.782 1.00 92.62 94 TRP A C 1
ATOM 746 O O . TRP A 1 94 ? -16.638 -11.017 12.273 1.00 92.62 94 TRP A O 1
ATOM 756 N N . GLN A 1 95 ? -15.871 -8.972 12.796 1.00 91.19 95 GLN A N 1
ATOM 757 C CA . GLN A 1 95 ? -14.545 -9.180 12.242 1.00 91.19 95 GLN A CA 1
ATOM 758 C C . GLN A 1 95 ? -13.502 -8.661 13.219 1.00 91.19 95 GLN A C 1
ATOM 760 O O . GLN A 1 95 ? -13.460 -7.469 13.517 1.00 91.19 95 GLN A O 1
ATOM 765 N N . GLU A 1 96 ? -12.618 -9.549 13.653 1.00 90.69 96 GLU A N 1
ATOM 766 C CA . GLU A 1 96 ? -11.307 -9.124 14.119 1.00 90.69 96 GLU A CA 1
ATOM 767 C C . GLU A 1 96 ? -10.518 -8.611 12.935 1.00 90.69 96 GLU A C 1
ATOM 769 O O . GLU A 1 96 ? -10.343 -9.275 11.908 1.00 90.69 96 GLU A O 1
ATOM 774 N N . TRP A 1 97 ? -10.110 -7.369 13.071 1.00 89.19 97 TRP A N 1
ATOM 775 C CA . TRP A 1 97 ? -9.386 -6.648 12.067 1.00 89.19 97 TRP A CA 1
ATOM 776 C C . TRP A 1 97 ? -7.921 -6.588 12.478 1.00 89.19 97 TRP A C 1
ATOM 778 O O . TRP A 1 97 ? -7.594 -6.336 13.638 1.00 89.19 97 TRP A O 1
ATOM 788 N N . GLN A 1 98 ? -7.047 -6.811 11.507 1.00 90.62 98 GLN A N 1
ATOM 789 C CA . GLN A 1 98 ? -5.617 -6.623 11.665 1.00 90.62 98 GLN A CA 1
ATOM 790 C C . GLN A 1 98 ? -5.016 -6.085 10.374 1.00 90.62 98 GLN A C 1
ATOM 792 O O . GLN A 1 98 ? -5.473 -6.433 9.280 1.00 90.62 98 GLN A O 1
ATOM 797 N N . GLU A 1 99 ? -3.980 -5.267 10.503 1.00 90.88 99 GLU A N 1
ATOM 798 C CA . GLU A 1 99 ? -3.215 -4.754 9.372 1.00 90.88 99 GLU A CA 1
ATOM 799 C C . GLU A 1 99 ? -1.742 -4.610 9.747 1.00 90.88 99 GLU A C 1
ATOM 801 O O . GLU A 1 99 ? -1.411 -4.117 10.825 1.00 90.88 99 GLU A O 1
ATOM 806 N N . LEU A 1 100 ? -0.861 -5.063 8.855 1.00 93.94 100 LEU A N 1
ATOM 807 C CA . LEU A 1 100 ? 0.581 -4.965 9.039 1.00 93.94 100 LEU A CA 1
ATOM 808 C C . LEU A 1 100 ? 1.027 -3.503 9.050 1.00 93.94 100 LEU A C 1
ATOM 810 O O . LEU A 1 100 ? 0.591 -2.707 8.216 1.00 93.94 100 LEU A O 1
ATOM 814 N N . ILE A 1 101 ? 1.915 -3.182 9.985 1.00 95.25 101 ILE A N 1
ATOM 815 C CA . ILE A 1 101 ? 2.583 -1.889 10.048 1.00 95.25 101 ILE A CA 1
ATOM 816 C C . ILE A 1 101 ? 3.800 -1.939 9.133 1.00 95.25 101 ILE A C 1
ATOM 818 O O . ILE A 1 101 ? 4.607 -2.869 9.179 1.00 95.25 101 ILE A O 1
ATOM 822 N N . TYR A 1 102 ? 3.933 -0.909 8.316 1.00 96.94 102 TYR A N 1
ATOM 823 C CA . TYR A 1 102 ? 5.080 -0.678 7.460 1.00 96.94 102 TYR A CA 1
ATOM 824 C C . TYR A 1 102 ? 5.885 0.482 8.007 1.00 96.94 102 TYR A C 1
ATOM 826 O O . TYR A 1 102 ? 5.322 1.410 8.585 1.00 96.94 102 TYR A O 1
ATOM 834 N N . GLN A 1 103 ? 7.190 0.443 7.789 1.00 97.69 103 GLN A N 1
ATOM 835 C CA . GLN A 1 103 ? 8.085 1.540 8.109 1.00 97.69 103 GLN A CA 1
ATOM 836 C C . GLN A 1 103 ? 8.791 2.017 6.852 1.00 97.69 103 GLN A C 1
ATOM 838 O O . GLN A 1 103 ? 9.150 1.228 5.978 1.00 97.69 103 GLN A O 1
ATOM 843 N N . ARG A 1 104 ? 9.014 3.317 6.763 1.00 97.69 104 ARG A N 1
ATOM 844 C CA . ARG A 1 104 ? 9.795 3.905 5.690 1.00 97.69 104 ARG A CA 1
ATOM 845 C C . ARG A 1 104 ? 11.283 3.679 5.940 1.00 97.69 104 ARG A C 1
ATOM 847 O O . ARG A 1 104 ? 11.779 3.974 7.025 1.00 97.69 104 ARG A O 1
ATOM 854 N N . ALA A 1 105 ? 11.992 3.161 4.941 1.00 96.19 105 ALA A N 1
ATOM 855 C CA . ALA A 1 105 ? 13.374 2.706 5.110 1.00 96.19 105 ALA A CA 1
ATOM 856 C C . ALA A 1 105 ? 14.381 3.835 5.415 1.00 96.19 105 ALA A C 1
ATOM 858 O O . ALA A 1 105 ? 15.414 3.592 6.032 1.00 96.19 105 ALA A O 1
ATOM 859 N N . ASP A 1 106 ? 14.102 5.072 4.992 1.00 95.25 106 ASP A N 1
ATOM 860 C CA . ASP A 1 106 ? 15.025 6.207 5.136 1.00 95.25 106 ASP A CA 1
ATOM 861 C C . ASP A 1 106 ? 14.879 6.971 6.466 1.00 95.25 106 ASP A C 1
ATOM 863 O O . ASP A 1 106 ? 15.848 7.582 6.921 1.00 95.25 106 ASP A O 1
ATOM 867 N N . ASN A 1 107 ? 13.699 6.958 7.094 1.00 96.81 107 ASN A N 1
ATOM 868 C CA . ASN A 1 107 ? 13.411 7.776 8.276 1.00 96.81 107 ASN A CA 1
ATOM 869 C C . ASN A 1 107 ? 12.594 7.071 9.378 1.00 96.81 107 ASN A C 1
ATOM 871 O O . ASN A 1 107 ? 12.408 7.648 10.448 1.00 96.81 107 ASN A O 1
ATOM 875 N N . GLY A 1 108 ? 12.117 5.845 9.145 1.00 97.00 108 GLY A N 1
ATOM 876 C CA . GLY A 1 108 ? 11.351 5.060 10.115 1.00 97.00 108 GLY A CA 1
ATOM 877 C C . GLY A 1 108 ? 9.896 5.497 10.324 1.00 97.00 108 GLY A C 1
ATOM 878 O O . GLY A 1 108 ? 9.251 4.995 11.246 1.00 97.00 108 GLY A O 1
ATOM 879 N N . GLU A 1 109 ? 9.350 6.411 9.513 1.00 97.25 109 GLU A N 1
ATOM 880 C CA . GLU A 1 109 ? 7.929 6.781 9.583 1.00 97.25 109 GLU A CA 1
ATOM 881 C C . GLU A 1 109 ? 7.038 5.556 9.351 1.00 97.25 109 GLU A C 1
ATOM 883 O O . GLU A 1 109 ? 7.296 4.747 8.458 1.00 97.25 109 GLU A O 1
ATOM 888 N N . ARG A 1 110 ? 5.988 5.411 10.167 1.00 95.81 110 ARG A N 1
ATOM 889 C CA . ARG A 1 110 ? 5.139 4.214 10.193 1.00 95.81 110 ARG A CA 1
ATOM 890 C C . ARG A 1 110 ? 3.803 4.452 9.505 1.00 95.81 110 ARG A C 1
ATOM 892 O O . ARG A 1 110 ? 3.169 5.482 9.724 1.00 95.81 110 ARG A O 1
ATOM 899 N N . TYR A 1 111 ? 3.358 3.459 8.743 1.00 94.94 111 TYR A N 1
ATOM 900 C CA . TYR A 1 111 ? 2.136 3.510 7.948 1.00 94.94 111 TYR A CA 1
ATOM 901 C C . TYR A 1 111 ? 1.383 2.182 7.980 1.00 94.94 111 TYR A C 1
ATOM 903 O O . TYR A 1 111 ? 1.968 1.115 8.161 1.00 94.94 111 TYR A O 1
ATOM 911 N N . THR A 1 112 ? 0.085 2.247 7.715 1.00 93.25 112 THR A N 1
ATOM 912 C CA . THR A 1 112 ? -0.675 1.110 7.174 1.00 93.25 112 THR A CA 1
ATOM 913 C C . THR A 1 112 ? -0.786 1.261 5.656 1.00 93.25 112 THR A C 1
ATOM 915 O O . THR A 1 112 ? -0.604 2.357 5.122 1.00 93.25 112 THR A O 1
ATOM 918 N N . LEU A 1 113 ? -1.049 0.185 4.910 1.00 92.38 113 LEU A N 1
ATOM 919 C CA . LEU A 1 113 ? -1.127 0.300 3.449 1.00 92.38 113 LEU A CA 1
ATOM 920 C C . LEU A 1 113 ? -2.491 0.798 2.980 1.00 92.38 113 LEU A C 1
ATOM 922 O O . LEU A 1 113 ? -2.557 1.472 1.955 1.00 92.38 113 LEU A O 1
ATOM 926 N N . ARG A 1 114 ? -3.586 0.466 3.665 1.00 83.31 114 ARG A N 1
ATOM 927 C CA . ARG A 1 114 ? -4.941 0.729 3.168 1.00 83.31 114 ARG A CA 1
ATOM 928 C C . ARG A 1 114 ? -5.508 2.025 3.723 1.00 83.31 114 ARG A C 1
ATOM 930 O O . ARG A 1 114 ? -5.580 2.227 4.929 1.00 83.31 114 ARG A O 1
ATOM 937 N N . GLU A 1 115 ? -6.038 2.851 2.829 1.00 71.62 115 GLU A N 1
ATOM 938 C CA . GLU A 1 115 ? -6.896 3.962 3.225 1.00 71.62 115 GLU A CA 1
ATOM 939 C C . GLU A 1 115 ? -8.214 3.416 3.799 1.00 71.62 115 GLU A C 1
ATOM 941 O O . GLU A 1 115 ? -8.886 2.566 3.201 1.00 71.62 115 GLU A O 1
ATOM 946 N N . ARG A 1 116 ? -8.591 3.878 4.992 1.00 65.38 116 ARG A N 1
ATOM 947 C CA . ARG A 1 116 ? -9.850 3.515 5.647 1.00 65.38 116 ARG A CA 1
ATOM 948 C C . ARG A 1 116 ? -10.565 4.796 6.067 1.00 65.38 116 ARG A C 1
ATOM 950 O O . ARG A 1 116 ? -9.942 5.709 6.585 1.00 65.38 116 ARG A O 1
ATOM 957 N N . GLN A 1 117 ? -11.890 4.845 5.883 1.00 52.31 117 GLN A N 1
ATOM 958 C CA . GLN A 1 117 ? -12.760 5.982 6.247 1.00 52.31 117 GLN A CA 1
ATOM 959 C C . GLN A 1 117 ? -12.911 6.224 7.768 1.00 52.31 117 GLN A C 1
ATOM 961 O O . GLN A 1 117 ? -13.892 6.812 8.213 1.00 52.31 117 GLN A O 1
ATOM 966 N N . ALA A 1 118 ? -11.955 5.791 8.582 1.00 43.88 118 ALA A N 1
ATOM 967 C CA . ALA A 1 118 ? -11.816 6.238 9.956 1.00 43.88 118 ALA A CA 1
ATOM 968 C C . ALA A 1 118 ? -10.423 6.848 10.055 1.00 43.88 118 ALA A C 1
ATOM 970 O O . ALA A 1 118 ? -9.455 6.170 9.720 1.00 43.88 118 ALA A O 1
ATOM 971 N N . SER A 1 119 ? -10.357 8.118 10.455 1.00 42.41 119 SER A N 1
ATOM 972 C CA . SER A 1 119 ? -9.120 8.808 10.816 1.00 42.41 119 SER A CA 1
ATOM 973 C C . SER A 1 119 ? -8.231 7.863 11.627 1.00 42.41 119 SER A C 1
ATOM 975 O O . SER A 1 119 ? -8.591 7.503 12.748 1.00 42.41 119 SER A O 1
ATOM 977 N N . ASP A 1 120 ? -7.142 7.433 10.996 1.00 52.59 120 ASP A N 1
ATOM 978 C CA . ASP A 1 120 ? -5.989 6.737 11.554 1.00 52.59 120 ASP A CA 1
ATOM 979 C C . ASP A 1 120 ? -6.328 5.528 12.437 1.00 52.59 120 ASP A C 1
ATOM 981 O O . ASP A 1 120 ? -6.446 5.614 13.664 1.00 52.59 120 ASP A O 1
ATOM 985 N N . VAL A 1 121 ? -6.449 4.350 11.819 1.00 59.56 121 VAL A N 1
ATOM 986 C CA . VAL A 1 121 ? -6.568 3.104 12.582 1.00 59.56 121 VAL A CA 1
ATOM 987 C C . VAL A 1 121 ? -5.310 2.923 13.431 1.00 59.56 121 VAL A C 1
ATOM 989 O O . VAL A 1 121 ? -4.209 2.768 12.909 1.00 59.56 121 VAL A O 1
ATOM 992 N N . GLY A 1 122 ? -5.468 2.993 14.752 1.00 65.25 122 GLY A N 1
ATOM 993 C CA . GLY A 1 122 ? -4.338 2.960 15.683 1.00 65.25 122 GLY A CA 1
ATOM 994 C C . GLY A 1 122 ? -3.456 4.206 15.666 1.00 65.25 122 GLY A C 1
ATOM 995 O O . GLY A 1 122 ? -2.316 4.138 16.111 1.00 65.25 122 GLY A O 1
ATOM 996 N N . GLY A 1 123 ? -3.954 5.336 15.152 1.00 76.25 123 GLY A N 1
ATOM 997 C CA . GLY A 1 123 ? -3.174 6.571 15.040 1.00 76.25 123 GLY A CA 1
ATOM 998 C C . GLY A 1 123 ? -2.099 6.531 13.949 1.00 76.25 123 GLY A C 1
ATOM 999 O O . GLY A 1 123 ? -1.258 7.427 13.906 1.00 76.25 123 GLY A O 1
ATOM 1000 N N . LEU A 1 124 ? -2.109 5.509 13.082 1.00 87.38 124 LEU A N 1
ATOM 1001 C CA . LEU A 1 124 ? -1.201 5.414 11.944 1.00 87.38 124 LEU A CA 1
ATOM 1002 C C . LEU A 1 124 ? -1.880 5.899 10.658 1.00 87.38 124 LEU A C 1
ATOM 1004 O O . LEU A 1 124 ? -2.967 5.413 10.326 1.00 87.38 124 LEU A O 1
ATOM 1008 N N . PRO A 1 125 ? -1.228 6.794 9.898 1.00 90.88 125 PRO A N 1
ATOM 1009 C CA . PRO A 1 125 ? -1.732 7.204 8.599 1.00 90.88 125 PRO A CA 1
ATOM 1010 C C . PRO A 1 125 ? -1.620 6.062 7.580 1.00 90.88 125 PRO A C 1
ATOM 1012 O O . PRO A 1 125 ? -0.769 5.170 7.685 1.00 90.88 125 PRO A O 1
ATOM 1015 N N . ALA A 1 126 ? -2.459 6.113 6.547 1.00 90.81 126 ALA A N 1
ATOM 1016 C CA . ALA A 1 126 ? -2.261 5.294 5.358 1.00 90.81 126 ALA A CA 1
ATOM 1017 C C . ALA A 1 126 ? -1.018 5.768 4.585 1.00 90.81 126 ALA A C 1
ATOM 1019 O O . ALA A 1 126 ? -0.688 6.956 4.586 1.00 90.81 126 ALA A O 1
ATOM 1020 N N . ALA A 1 127 ? -0.346 4.846 3.897 1.00 94.88 127 ALA A N 1
ATOM 1021 C CA . ALA A 1 127 ? 0.829 5.145 3.089 1.00 94.88 127 ALA A CA 1
ATOM 1022 C C . ALA A 1 127 ? 0.513 6.245 2.048 1.00 94.88 127 ALA A C 1
ATOM 1024 O O . ALA A 1 127 ? -0.428 6.079 1.257 1.00 94.88 127 ALA A O 1
ATOM 1025 N N . PRO A 1 128 ? 1.252 7.372 2.043 1.00 95.75 128 PRO A N 1
ATOM 1026 C CA . PRO A 1 128 ? 0.945 8.502 1.177 1.00 95.75 128 PRO A CA 1
ATOM 1027 C C . PRO A 1 128 ? 1.460 8.272 -0.252 1.00 95.75 128 PRO A C 1
ATOM 1029 O O . PRO A 1 128 ? 2.229 7.334 -0.496 1.00 95.75 128 PRO A O 1
ATOM 1032 N N . PRO A 1 129 ? 1.058 9.119 -1.219 1.00 97.19 129 PRO A N 1
ATOM 1033 C CA . PRO A 1 129 ? 1.612 9.090 -2.567 1.00 97.19 129 PRO A CA 1
ATOM 1034 C C . PRO A 1 129 ? 3.139 9.012 -2.608 1.00 97.19 129 PRO A C 1
ATOM 1036 O O . PRO A 1 129 ? 3.826 9.684 -1.841 1.00 97.19 129 PRO A O 1
ATOM 1039 N N . GLY A 1 130 ? 3.658 8.198 -3.527 1.00 97.81 130 GLY A N 1
ATOM 1040 C CA . GLY A 1 130 ? 5.082 7.887 -3.640 1.00 97.81 130 GLY A CA 1
ATOM 1041 C C . GLY A 1 130 ? 5.516 6.658 -2.840 1.00 97.81 130 GLY A C 1
ATOM 1042 O O . GLY A 1 130 ? 6.574 6.108 -3.133 1.00 97.81 130 GLY A O 1
ATOM 1043 N N . ALA A 1 131 ? 4.714 6.167 -1.892 1.00 98.31 131 ALA A N 1
ATOM 1044 C CA . ALA A 1 131 ? 5.041 4.924 -1.203 1.00 98.31 131 ALA A CA 1
ATOM 1045 C C . ALA A 1 131 ? 5.181 3.762 -2.196 1.00 98.31 131 ALA A C 1
ATOM 1047 O O . ALA A 1 131 ? 4.322 3.566 -3.061 1.00 98.31 131 ALA A O 1
ATOM 1048 N N . THR A 1 132 ? 6.242 2.977 -2.043 1.00 98.50 132 THR A N 1
ATOM 1049 C CA . THR A 1 132 ? 6.461 1.722 -2.761 1.00 98.50 132 THR A CA 1
ATOM 1050 C C . THR A 1 132 ? 6.691 0.591 -1.776 1.00 98.50 132 THR A C 1
ATOM 1052 O O . THR A 1 132 ? 7.245 0.801 -0.701 1.00 98.50 132 THR A O 1
ATOM 1055 N N . TRP A 1 133 ? 6.217 -0.607 -2.098 1.00 98.19 133 TRP A N 1
ATOM 1056 C CA . TRP A 1 133 ? 6.394 -1.780 -1.242 1.00 98.19 133 TRP A CA 1
ATOM 1057 C C . TRP A 1 133 ? 6.368 -3.060 -2.062 1.00 98.19 133 TRP A C 1
ATOM 1059 O O . TRP A 1 133 ? 5.887 -3.092 -3.197 1.00 98.19 133 TRP A O 1
ATOM 1069 N N . ASP A 1 134 ? 6.858 -4.125 -1.440 1.00 97.06 134 ASP A N 1
ATOM 1070 C CA . ASP A 1 134 ? 6.669 -5.486 -1.913 1.00 97.06 134 ASP A CA 1
ATOM 1071 C C . ASP A 1 134 ? 5.306 -6.012 -1.447 1.00 97.06 134 ASP A C 1
ATOM 1073 O O . ASP A 1 134 ? 5.032 -6.084 -0.241 1.00 97.06 134 ASP A O 1
ATOM 1077 N N . ALA A 1 135 ? 4.446 -6.408 -2.385 1.00 94.88 135 ALA A N 1
ATOM 1078 C CA . ALA A 1 135 ? 3.245 -7.181 -2.085 1.00 94.88 135 ALA A CA 1
ATOM 1079 C C . ALA A 1 135 ? 3.591 -8.655 -1.821 1.00 94.88 135 ALA A C 1
ATOM 1081 O O . ALA A 1 135 ? 3.116 -9.553 -2.511 1.00 94.88 135 ALA A O 1
ATOM 1082 N N . TRP A 1 136 ? 4.387 -8.897 -0.778 1.00 92.44 136 TRP A N 1
ATOM 1083 C CA . TRP A 1 136 ? 4.939 -10.201 -0.386 1.00 92.44 136 TRP A CA 1
ATOM 1084 C C . TRP A 1 136 ? 3.894 -11.303 -0.145 1.00 92.44 136 TRP A C 1
ATOM 1086 O O . TRP A 1 136 ? 4.232 -12.481 -0.056 1.00 92.44 136 TR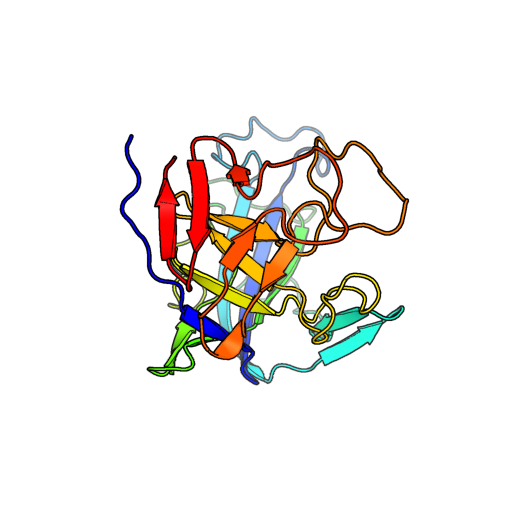P A O 1
ATOM 1096 N N . TRP A 1 137 ? 2.623 -10.929 0.015 1.00 90.38 137 TRP A N 1
ATOM 1097 C CA . TRP A 1 137 ? 1.499 -11.855 0.167 1.00 90.38 137 TRP A CA 1
ATOM 1098 C C . TRP A 1 137 ? 1.000 -12.425 -1.167 1.00 90.38 137 TRP A C 1
ATOM 1100 O O . TRP A 1 137 ? 0.104 -13.265 -1.170 1.00 90.38 137 TRP A O 1
ATOM 1110 N N . MET A 1 138 ? 1.510 -11.944 -2.302 1.00 89.50 138 MET A N 1
ATOM 1111 C CA . MET A 1 138 ? 1.143 -12.417 -3.636 1.00 89.50 138 MET A CA 1
ATOM 1112 C C . MET A 1 138 ? 1.921 -13.695 -4.007 1.00 89.50 138 MET A C 1
ATOM 1114 O O . MET A 1 138 ? 2.980 -13.959 -3.437 1.00 89.50 138 MET A O 1
ATOM 1118 N N . PRO A 1 139 ? 1.428 -14.513 -4.958 1.00 85.25 139 PRO A N 1
ATOM 1119 C CA . PRO A 1 139 ? 2.141 -15.710 -5.397 1.00 85.25 139 PRO A CA 1
ATOM 1120 C C . PRO A 1 139 ? 3.461 -15.347 -6.065 1.00 85.25 139 PRO A C 1
ATOM 1122 O O . PRO A 1 139 ? 3.452 -14.591 -7.034 1.00 85.25 139 PRO A O 1
ATOM 1125 N N . ALA A 1 140 ? 4.562 -15.985 -5.663 1.00 85.06 140 ALA A N 1
ATOM 1126 C CA . ALA A 1 140 ? 5.897 -15.724 -6.213 1.00 85.06 140 ALA A CA 1
ATOM 1127 C C . ALA A 1 140 ? 5.978 -15.809 -7.753 1.00 85.06 140 ALA A C 1
ATOM 1129 O O . ALA A 1 140 ? 6.808 -15.151 -8.373 1.00 85.06 140 ALA A O 1
ATOM 1130 N N . SER A 1 141 ? 5.091 -16.577 -8.398 1.00 83.12 141 SER A N 1
ATOM 1131 C CA . SER A 1 141 ? 4.992 -16.665 -9.861 1.00 83.12 141 SER A CA 1
ATOM 1132 C C . SER A 1 141 ? 4.644 -15.344 -10.558 1.00 83.12 141 SER A C 1
ATOM 1134 O O . SER A 1 141 ? 4.752 -15.267 -11.777 1.00 83.12 141 SER A O 1
ATOM 1136 N N . TRP A 1 142 ? 4.159 -14.340 -9.823 1.00 84.75 142 TRP A N 1
ATOM 1137 C CA . TRP A 1 142 ? 3.799 -13.020 -10.357 1.00 84.75 142 TRP A CA 1
ATOM 1138 C C . TRP A 1 142 ? 4.817 -11.938 -9.978 1.00 84.75 142 TRP A C 1
ATOM 1140 O O . TRP A 1 142 ? 4.535 -10.751 -10.134 1.00 84.75 142 TRP A O 1
ATOM 1150 N N . ALA A 1 143 ? 5.946 -12.322 -9.379 1.00 90.38 143 ALA A N 1
ATOM 1151 C CA . ALA A 1 143 ? 6.973 -11.379 -8.969 1.00 90.38 143 ALA A CA 1
ATOM 1152 C C . ALA A 1 143 ? 7.784 -10.931 -10.185 1.00 90.38 143 ALA A C 1
ATOM 1154 O O . ALA A 1 143 ? 7.925 -11.664 -11.170 1.00 90.38 143 ALA A O 1
ATOM 1155 N N . GLY A 1 144 ? 8.361 -9.736 -10.098 1.00 89.81 144 GLY A N 1
ATOM 1156 C CA . GLY A 1 144 ? 9.403 -9.331 -11.026 1.00 89.81 144 GLY A CA 1
ATOM 1157 C C . GLY A 1 144 ? 10.657 -10.214 -10.906 1.00 89.81 144 GLY A C 1
ATOM 1158 O O . GLY A 1 144 ? 10.769 -11.059 -10.014 1.00 89.81 144 GLY A O 1
ATOM 1159 N N . PRO A 1 145 ? 11.646 -10.023 -11.794 1.00 88.12 145 PRO A N 1
ATOM 1160 C CA . PRO A 1 145 ? 12.848 -10.864 -11.854 1.00 88.12 145 PRO A CA 1
ATOM 1161 C C . PRO A 1 145 ? 13.728 -10.814 -10.591 1.00 88.12 145 PRO A C 1
ATOM 1163 O O . PRO A 1 145 ? 14.577 -11.680 -10.403 1.00 88.12 145 PRO A O 1
ATOM 1166 N N . ASP A 1 146 ? 13.536 -9.815 -9.733 1.00 93.12 146 ASP A N 1
ATOM 1167 C CA . ASP A 1 146 ? 14.199 -9.634 -8.436 1.00 93.12 146 ASP A CA 1
ATOM 1168 C C . ASP A 1 146 ? 13.407 -10.234 -7.255 1.00 93.12 146 ASP A C 1
ATOM 1170 O O . ASP A 1 146 ? 13.785 -10.048 -6.096 1.00 93.12 146 ASP A O 1
ATOM 1174 N N . GLY A 1 147 ? 12.308 -10.943 -7.535 1.00 93.2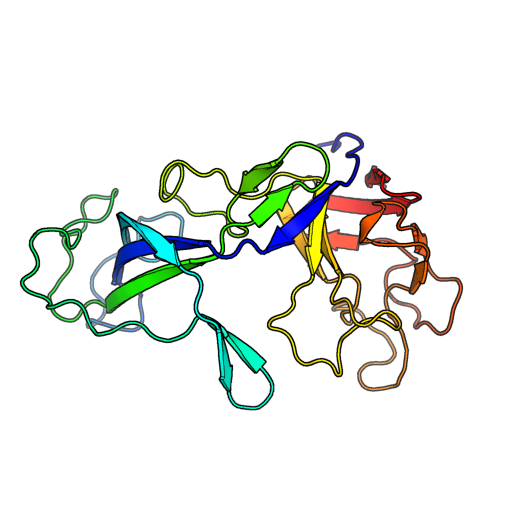5 147 GLY A N 1
ATOM 1175 C CA . GLY A 1 147 ? 11.439 -11.548 -6.528 1.00 93.25 147 GLY A CA 1
ATOM 1176 C C . GLY A 1 147 ? 10.512 -10.564 -5.809 1.00 93.25 147 GLY A C 1
ATOM 1177 O O . GLY A 1 147 ? 9.890 -10.960 -4.831 1.00 93.25 147 GLY A O 1
ATOM 1178 N N . ILE A 1 148 ? 10.410 -9.310 -6.268 1.00 95.88 148 ILE A N 1
ATOM 1179 C CA . ILE A 1 148 ? 9.534 -8.284 -5.683 1.00 95.88 148 ILE A CA 1
ATOM 1180 C C . ILE A 1 148 ? 8.245 -8.166 -6.496 1.00 95.88 148 ILE A C 1
ATOM 1182 O O . ILE A 1 148 ? 8.287 -8.104 -7.726 1.00 95.88 148 ILE A O 1
ATOM 1186 N N . HIS A 1 149 ? 7.111 -8.047 -5.804 1.00 95.44 149 HIS A N 1
ATOM 1187 C CA . HIS A 1 149 ? 5.854 -7.573 -6.379 1.00 95.44 149 HIS A CA 1
ATOM 1188 C C . HIS A 1 149 ? 5.728 -6.070 -6.144 1.00 95.44 149 HIS A C 1
ATOM 1190 O O . HIS A 1 149 ? 5.219 -5.636 -5.108 1.00 95.44 149 HIS A O 1
ATOM 1196 N N . LEU A 1 150 ? 6.224 -5.265 -7.081 1.00 97.69 150 LEU A N 1
ATOM 1197 C CA . LEU A 1 150 ? 6.322 -3.828 -6.879 1.00 97.69 150 LEU A CA 1
ATOM 1198 C C . LEU A 1 150 ? 4.943 -3.169 -6.933 1.00 97.69 150 LEU A C 1
ATOM 1200 O O . LEU A 1 150 ? 4.311 -3.061 -7.987 1.00 97.69 150 LEU A O 1
ATOM 1204 N N . MET A 1 151 ? 4.531 -2.645 -5.787 1.00 97.88 151 MET A N 1
ATOM 1205 C CA . MET A 1 151 ? 3.376 -1.772 -5.655 1.00 97.88 151 MET A CA 1
ATOM 1206 C C . MET A 1 151 ? 3.818 -0.318 -5.519 1.00 97.88 151 MET A C 1
ATOM 1208 O O . MET A 1 151 ? 4.832 -0.031 -4.883 1.00 97.88 151 MET A O 1
ATOM 1212 N N . VAL A 1 152 ? 3.039 0.602 -6.088 1.00 98.00 152 VAL A N 1
ATOM 1213 C CA . VAL A 1 152 ? 3.273 2.050 -6.012 1.00 98.00 152 VAL A CA 1
ATOM 1214 C C . VAL A 1 152 ? 1.966 2.774 -5.685 1.00 98.00 152 VAL A C 1
ATOM 1216 O O . VAL A 1 152 ? 0.979 2.622 -6.407 1.00 98.00 152 VAL A O 1
ATOM 1219 N N . ARG A 1 153 ? 1.966 3.609 -4.640 1.00 97.94 153 ARG A N 1
ATOM 1220 C CA . ARG A 1 153 ? 0.886 4.559 -4.326 1.00 97.94 153 ARG A CA 1
ATOM 1221 C C . ARG A 1 153 ? 1.000 5.775 -5.244 1.00 97.94 153 ARG A C 1
ATOM 1223 O O . ARG A 1 153 ? 1.932 6.572 -5.130 1.00 97.94 153 ARG A O 1
ATOM 1230 N N . LEU A 1 154 ? 0.054 5.925 -6.160 1.00 97.50 154 LEU A N 1
ATOM 1231 C CA . LEU A 1 154 ? -0.001 7.008 -7.139 1.00 97.50 154 LEU A CA 1
ATOM 1232 C C . LEU A 1 154 ? -0.429 8.346 -6.500 1.00 97.50 154 LEU A C 1
ATOM 1234 O O . LEU A 1 154 ? -1.037 8.350 -5.427 1.00 97.50 154 LEU A O 1
ATOM 1238 N N . PRO A 1 155 ? -0.193 9.495 -7.169 1.00 96.81 155 PRO A N 1
ATOM 1239 C CA . PRO A 1 155 ? -0.572 10.824 -6.670 1.00 96.81 155 PRO A CA 1
ATOM 1240 C C . PRO A 1 155 ? -2.057 11.016 -6.352 1.00 96.81 155 PRO A C 1
ATOM 1242 O O . PRO A 1 155 ? -2.399 11.863 -5.533 1.00 96.81 155 PRO A O 1
ATOM 1245 N N . ASN A 1 156 ? -2.943 10.227 -6.961 1.00 94.12 156 ASN A N 1
ATOM 1246 C CA . ASN A 1 156 ? -4.375 10.239 -6.662 1.00 94.12 156 ASN A CA 1
ATOM 1247 C C . ASN A 1 156 ? -4.800 9.204 -5.602 1.00 94.12 156 ASN A C 1
ATOM 1249 O O . ASN A 1 156 ? -5.985 8.898 -5.490 1.00 94.12 156 ASN A O 1
ATOM 1253 N N . GLY A 1 157 ? -3.847 8.625 -4.864 1.00 93.44 157 GLY A N 1
ATOM 1254 C CA . GLY A 1 157 ? -4.100 7.646 -3.804 1.00 93.44 157 GLY A CA 1
ATOM 1255 C C . GLY A 1 157 ? -4.402 6.227 -4.295 1.00 93.44 157 GLY A C 1
ATOM 1256 O O . GLY A 1 157 ? -4.629 5.336 -3.482 1.00 93.44 157 GLY A O 1
ATOM 1257 N N . ARG A 1 158 ? -4.398 5.979 -5.611 1.00 94.31 158 ARG A N 1
ATOM 1258 C CA . ARG A 1 158 ? -4.585 4.633 -6.176 1.00 94.31 158 ARG A CA 1
ATOM 1259 C C . ARG A 1 158 ? -3.309 3.804 -6.075 1.00 94.31 158 ARG A C 1
ATOM 1261 O O . ARG A 1 158 ? -2.212 4.348 -6.079 1.00 94.31 158 ARG A O 1
ATOM 1268 N N . ASP A 1 159 ? -3.471 2.488 -6.082 1.00 96.00 159 ASP A N 1
ATOM 1269 C CA . ASP A 1 159 ? -2.360 1.541 -6.124 1.00 96.00 159 ASP A CA 1
ATOM 1270 C C . ASP A 1 159 ? -2.116 1.045 -7.542 1.00 96.00 159 ASP A C 1
ATOM 1272 O O . ASP A 1 159 ? -3.043 0.623 -8.236 1.00 96.00 159 ASP A O 1
ATOM 1276 N N . TRP A 1 160 ? -0.853 1.049 -7.946 1.00 96.12 160 TRP A N 1
ATOM 1277 C CA . TRP A 1 160 ? -0.390 0.419 -9.169 1.00 96.12 160 TRP A CA 1
ATOM 1278 C C . TRP A 1 160 ? 0.481 -0.786 -8.833 1.00 96.12 160 TRP A C 1
ATOM 1280 O O . TRP A 1 160 ? 1.531 -0.640 -8.214 1.00 96.12 160 TRP A O 1
ATOM 1290 N N . ASN A 1 161 ? 0.045 -1.970 -9.264 1.00 95.25 161 ASN A N 1
ATOM 1291 C CA . ASN A 1 161 ? 0.892 -3.155 -9.314 1.00 95.25 161 ASN A CA 1
ATOM 1292 C C . ASN A 1 161 ? 1.696 -3.130 -10.621 1.00 95.25 161 ASN A C 1
ATOM 1294 O O . ASN A 1 161 ? 1.157 -3.443 -11.687 1.00 95.25 161 ASN A O 1
ATOM 1298 N N . VAL A 1 162 ? 2.964 -2.727 -10.536 1.00 95.69 162 VAL A N 1
ATOM 1299 C CA . VAL A 1 162 ? 3.844 -2.532 -11.700 1.00 95.69 162 VAL A CA 1
ATOM 1300 C C . VAL A 1 162 ? 4.102 -3.849 -12.427 1.00 95.69 162 VAL A C 1
ATOM 1302 O O . VAL A 1 162 ? 4.211 -3.859 -13.650 1.00 95.69 162 VAL A O 1
ATOM 1305 N N . ASP A 1 163 ? 4.133 -4.960 -11.693 1.00 93.81 163 ASP A N 1
ATOM 1306 C CA . ASP A 1 163 ? 4.439 -6.287 -12.231 1.00 93.81 163 ASP A CA 1
ATOM 1307 C C . ASP A 1 163 ? 3.187 -7.036 -12.743 1.00 93.81 163 ASP A C 1
ATOM 1309 O O . ASP A 1 163 ? 3.284 -8.165 -13.222 1.00 93.81 163 ASP A O 1
ATOM 1313 N N . SER A 1 164 ? 2.000 -6.418 -12.683 1.00 90.81 164 SER A N 1
ATOM 1314 C CA . SER A 1 164 ? 0.752 -7.009 -13.189 1.00 90.81 164 SER A CA 1
ATOM 1315 C C . SER A 1 164 ? 0.508 -6.772 -14.685 1.00 90.81 164 SER A C 1
ATOM 1317 O O . SER A 1 164 ? 1.124 -5.919 -15.329 1.00 90.81 164 SER A O 1
ATOM 1319 N N . GLU A 1 165 ? -0.440 -7.520 -15.256 1.00 92.12 165 GLU A N 1
ATOM 1320 C CA . GLU A 1 165 ? -0.971 -7.218 -16.584 1.00 92.12 165 GLU A CA 1
ATOM 1321 C C . GLU A 1 165 ? -1.896 -5.991 -16.534 1.00 92.12 165 GLU A C 1
ATOM 1323 O O . GLU A 1 165 ? -2.786 -5.882 -15.689 1.00 92.12 165 GLU A O 1
ATOM 1328 N N . ALA A 1 166 ? -1.722 -5.072 -17.483 1.00 92.50 166 ALA A N 1
ATOM 1329 C CA . ALA A 1 166 ? -2.642 -3.959 -17.671 1.00 92.50 166 ALA A CA 1
ATOM 1330 C C . ALA A 1 166 ? -4.016 -4.465 -18.137 1.00 92.50 166 ALA A C 1
ATOM 1332 O O . ALA A 1 166 ? -4.114 -5.421 -18.904 1.00 92.50 166 ALA A O 1
ATOM 1333 N N . SER A 1 167 ? -5.092 -3.766 -17.770 1.00 91.12 167 SER A N 1
ATOM 1334 C CA . SER A 1 167 ? -6.455 -4.128 -18.194 1.00 91.12 167 SER A CA 1
ATOM 1335 C C . SER A 1 167 ? -6.667 -4.086 -19.714 1.00 91.12 167 SER A C 1
ATOM 1337 O O . SER A 1 167 ? -7.570 -4.738 -20.228 1.00 91.12 167 SER A O 1
ATOM 1339 N N . ASN A 1 168 ? -5.830 -3.342 -20.443 1.00 93.12 168 ASN A N 1
ATOM 1340 C CA . ASN A 1 168 ? -5.793 -3.285 -21.905 1.00 93.12 168 ASN A CA 1
ATOM 1341 C C . ASN A 1 168 ? -4.612 -4.071 -22.507 1.00 93.12 168 ASN A C 1
ATOM 1343 O O . ASN A 1 168 ? -4.149 -3.745 -23.605 1.00 93.12 168 ASN A O 1
ATOM 1347 N N . CYS A 1 169 ? -4.101 -5.077 -21.790 1.00 95.06 169 CYS A N 1
ATOM 1348 C CA . CYS A 1 169 ? -3.086 -5.999 -22.283 1.00 95.06 169 CYS A CA 1
ATOM 1349 C C . CYS A 1 169 ? -3.477 -6.572 -23.655 1.00 95.06 169 CYS A C 1
ATOM 1351 O O . CYS A 1 169 ? -4.602 -7.015 -23.874 1.00 95.06 169 CYS A O 1
ATOM 1353 N N . THR A 1 170 ? -2.527 -6.578 -24.590 1.00 95.75 170 THR A N 1
ATOM 1354 C CA . THR A 1 170 ? -2.739 -7.090 -25.958 1.00 95.75 170 THR A CA 1
ATOM 1355 C C . THR A 1 170 ? -2.232 -8.517 -26.156 1.00 95.75 170 THR A C 1
ATOM 1357 O O . THR A 1 170 ? -2.357 -9.052 -27.253 1.00 95.75 170 THR A O 1
ATOM 1360 N N . ARG A 1 171 ? -1.645 -9.127 -25.118 1.00 94.50 171 ARG A N 1
ATOM 1361 C CA . ARG A 1 171 ? -1.085 -10.490 -25.134 1.00 94.50 171 ARG A CA 1
ATOM 1362 C C . ARG A 1 171 ? -1.399 -11.258 -23.832 1.00 94.50 171 ARG A C 1
ATOM 1364 O O . ARG A 1 171 ? -0.482 -11.804 -23.223 1.00 94.50 171 ARG A O 1
ATOM 1371 N N . PRO A 1 172 ? -2.655 -11.248 -23.347 1.00 92.62 172 PRO A N 1
ATOM 1372 C CA . PRO A 1 172 ? -2.989 -11.809 -22.039 1.00 92.62 172 PRO A CA 1
ATOM 1373 C C . PRO A 1 172 ? -2.637 -13.299 -21.958 1.00 92.62 172 PRO A C 1
ATOM 1375 O O . PRO A 1 172 ? -2.934 -14.059 -22.882 1.00 92.62 172 PRO A O 1
ATOM 1378 N N . GLY A 1 173 ? -2.008 -13.715 -20.856 1.00 87.50 173 GLY A N 1
ATOM 1379 C CA . GLY A 1 173 ? -1.635 -15.114 -20.611 1.00 87.50 173 GLY A CA 1
ATOM 1380 C C . GLY A 1 173 ? -0.399 -15.613 -21.371 1.00 87.50 173 GLY A C 1
ATOM 1381 O O . GLY A 1 173 ? 0.045 -16.738 -21.139 1.00 87.50 173 GLY A O 1
ATOM 1382 N N . GLU A 1 174 ? 0.192 -14.800 -22.247 1.00 92.31 174 GLU A N 1
ATOM 1383 C CA . GLU A 1 174 ? 1.515 -15.074 -22.806 1.00 92.31 174 GLU A CA 1
ATOM 1384 C C . GLU A 1 174 ? 2.597 -14.512 -21.880 1.00 92.31 174 GLU A C 1
ATOM 1386 O O . GLU A 1 174 ? 2.397 -13.449 -21.293 1.00 92.31 174 GLU A O 1
ATOM 1391 N N . PRO A 1 175 ? 3.786 -15.131 -21.788 1.00 91.12 175 PRO A N 1
ATOM 1392 C CA . PRO A 1 175 ? 4.911 -14.490 -21.121 1.00 91.12 175 PRO A CA 1
ATOM 1393 C C . PRO A 1 175 ? 5.184 -13.135 -21.783 1.00 91.12 175 PRO A C 1
ATOM 1395 O O . PRO A 1 175 ? 5.397 -13.086 -22.993 1.00 91.12 175 PRO A O 1
ATOM 1398 N N . HIS A 1 176 ? 5.121 -12.052 -21.012 1.00 92.81 176 HIS A N 1
ATOM 1399 C CA . HIS A 1 176 ? 5.520 -10.685 -21.360 1.00 92.81 176 HIS A CA 1
ATOM 1400 C C . HIS A 1 176 ? 5.358 -9.797 -20.114 1.00 92.81 176 HIS A C 1
ATOM 1402 O O . HIS A 1 176 ? 4.834 -10.237 -19.094 1.00 92.81 176 HIS A O 1
ATOM 1408 N N . GLN A 1 177 ? 5.755 -8.530 -20.206 1.00 92.56 177 GLN A N 1
ATOM 1409 C CA . GLN A 1 177 ? 5.426 -7.513 -19.205 1.00 92.56 177 GLN A CA 1
ATOM 1410 C C . GLN A 1 177 ? 4.614 -6.392 -19.849 1.00 92.56 177 GLN A C 1
ATOM 1412 O O . GLN A 1 177 ? 5.002 -5.873 -20.895 1.00 92.56 177 GLN A O 1
ATOM 1417 N N . CYS A 1 178 ? 3.490 -5.985 -19.258 1.00 94.31 178 CYS A N 1
ATOM 1418 C CA . CYS A 1 178 ? 2.771 -4.790 -19.724 1.00 94.31 178 CYS A CA 1
ATOM 1419 C C . CYS A 1 178 ? 3.595 -3.520 -19.473 1.00 94.31 178 CYS A C 1
ATOM 1421 O O . CYS A 1 178 ? 3.686 -2.647 -20.345 1.00 94.31 178 CYS A O 1
ATOM 1423 N N . TRP A 1 179 ? 4.261 -3.496 -18.323 1.00 95.25 179 TRP A N 1
ATOM 1424 C CA . TRP A 1 179 ? 5.169 -2.464 -17.858 1.00 95.25 179 TRP A CA 1
ATOM 1425 C C . TRP A 1 179 ? 6.531 -3.090 -17.576 1.00 95.25 179 TRP A C 1
ATOM 1427 O O . TRP A 1 179 ? 6.641 -3.969 -16.727 1.00 95.25 179 TRP A O 1
ATOM 1437 N N . VAL A 1 180 ? 7.565 -2.671 -18.305 1.00 95.25 180 VAL A N 1
ATOM 1438 C CA . VAL A 1 180 ? 8.928 -3.151 -18.055 1.00 95.25 180 VAL A CA 1
ATOM 1439 C C . VAL A 1 180 ? 9.570 -2.197 -17.066 1.00 95.25 180 VAL A C 1
ATOM 1441 O O . VAL A 1 180 ? 9.672 -1.006 -17.356 1.00 95.25 180 VAL A O 1
ATOM 1444 N N . ARG A 1 181 ? 9.986 -2.701 -15.903 1.00 95.44 181 ARG A N 1
ATOM 1445 C CA . ARG A 1 181 ? 10.685 -1.897 -14.899 1.00 95.44 181 ARG A CA 1
ATOM 1446 C C . ARG A 1 181 ? 12.184 -2.176 -14.877 1.00 95.44 181 ARG A C 1
ATOM 1448 O O . ARG A 1 181 ? 12.614 -3.315 -15.035 1.00 95.44 181 ARG A O 1
ATOM 1455 N N . HIS A 1 182 ? 12.949 -1.127 -14.607 1.00 95.88 182 HIS A N 1
ATOM 1456 C CA . HIS A 1 182 ? 14.406 -1.121 -14.482 1.00 95.88 182 HIS A CA 1
ATOM 1457 C C . HIS A 1 182 ? 14.819 -0.454 -13.174 1.00 95.88 182 HIS A C 1
ATOM 1459 O O . HIS A 1 182 ? 14.087 0.398 -12.667 1.00 95.88 182 HIS A O 1
ATOM 1465 N N . GLY A 1 183 ? 16.017 -0.780 -12.689 1.00 96.19 183 GLY A N 1
ATOM 1466 C CA . GLY A 1 183 ? 16.551 -0.268 -11.425 1.00 96.19 183 GLY A CA 1
ATOM 1467 C C . GLY A 1 183 ? 16.066 -1.055 -10.207 1.00 96.19 183 GLY A C 1
ATOM 1468 O O . GLY A 1 183 ? 15.314 -2.020 -10.343 1.00 96.1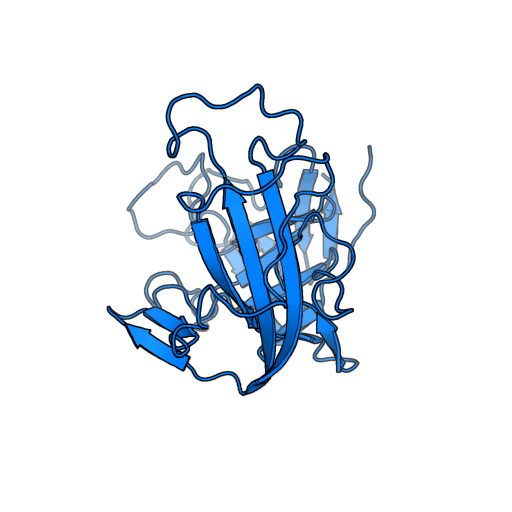9 183 GLY A O 1
ATOM 1469 N N . ASP A 1 184 ? 16.527 -0.650 -9.023 1.00 96.31 184 ASP A N 1
ATOM 1470 C CA . ASP A 1 184 ? 16.194 -1.307 -7.757 1.00 96.31 184 ASP A CA 1
ATOM 1471 C C . ASP A 1 184 ? 15.010 -0.596 -7.067 1.00 96.31 184 ASP A C 1
ATOM 1473 O O . ASP A 1 184 ? 15.109 0.598 -6.741 1.00 96.31 184 ASP A O 1
ATOM 1477 N N . PRO A 1 185 ? 13.883 -1.298 -6.825 1.00 96.31 185 PRO A N 1
ATOM 1478 C CA . PRO A 1 185 ? 12.767 -0.778 -6.041 1.00 96.31 185 PRO A CA 1
ATOM 1479 C C . PRO A 1 185 ? 13.130 -0.310 -4.632 1.00 96.31 185 PRO A C 1
ATOM 1481 O O . PRO A 1 185 ? 12.603 0.713 -4.192 1.00 96.31 185 PRO A O 1
ATOM 1484 N N . ARG A 1 186 ? 14.041 -1.007 -3.944 1.00 96.38 186 ARG A N 1
ATOM 1485 C CA . ARG A 1 186 ? 14.437 -0.692 -2.561 1.00 96.38 186 ARG A CA 1
ATOM 1486 C C . ARG A 1 186 ? 15.258 0.589 -2.480 1.00 96.38 186 ARG A C 1
ATOM 1488 O O . ARG A 1 186 ? 15.147 1.334 -1.513 1.00 96.38 186 ARG A O 1
ATOM 1495 N N . GLU A 1 187 ? 16.015 0.896 -3.530 1.00 96.56 187 GLU A N 1
ATOM 1496 C CA . GLU A 1 187 ? 16.735 2.168 -3.660 1.00 96.56 187 GLU A CA 1
ATOM 1497 C C . GLU A 1 187 ? 15.854 3.309 -4.185 1.00 96.56 187 GLU A C 1
ATOM 1499 O O . GLU A 1 187 ? 16.323 4.441 -4.310 1.00 96.56 187 GLU A O 1
ATOM 1504 N N . CYS A 1 188 ? 14.585 3.034 -4.507 1.00 96.00 188 CYS A N 1
ATOM 1505 C CA . CYS A 1 188 ? 13.655 4.009 -5.076 1.00 96.00 188 CYS A CA 1
ATOM 1506 C C . CYS A 1 188 ? 14.164 4.614 -6.394 1.00 96.00 188 CYS A C 1
ATOM 1508 O O . CYS A 1 188 ? 13.941 5.790 -6.666 1.00 96.00 188 CYS A O 1
ATOM 1510 N N . ARG A 1 189 ? 14.848 3.810 -7.221 1.00 96.50 189 ARG A N 1
ATOM 1511 C CA . ARG A 1 189 ? 15.414 4.211 -8.525 1.00 96.50 189 ARG A CA 1
ATOM 1512 C C . ARG A 1 189 ? 14.754 3.476 -9.684 1.00 96.50 189 ARG A C 1
ATOM 1514 O O . ARG A 1 189 ? 15.414 3.000 -10.605 1.00 96.50 189 ARG A O 1
ATOM 1521 N N . VAL A 1 190 ? 13.432 3.349 -9.627 1.00 97.69 190 VAL A N 1
ATOM 1522 C CA . VAL A 1 190 ? 12.681 2.590 -10.629 1.00 97.69 190 VAL A CA 1
ATOM 1523 C C . VAL A 1 190 ? 12.342 3.463 -11.829 1.00 97.69 190 VAL A C 1
ATOM 1525 O O . VAL A 1 190 ? 11.829 4.572 -11.678 1.00 97.69 190 VAL A O 1
ATOM 1528 N N . THR A 1 191 ? 12.585 2.935 -13.026 1.00 97.88 191 THR A N 1
ATOM 1529 C CA . THR A 1 191 ? 12.036 3.460 -14.281 1.00 97.88 191 THR A CA 1
ATOM 1530 C C . THR A 1 191 ? 11.130 2.420 -14.909 1.00 97.88 191 THR A C 1
ATOM 1532 O O . THR A 1 191 ? 11.531 1.268 -15.025 1.00 97.88 191 THR A O 1
ATOM 1535 N N . VAL A 1 192 ? 9.937 2.826 -15.339 1.00 97.12 192 VAL A N 1
ATOM 1536 C CA . VAL A 1 192 ? 9.000 1.975 -16.071 1.00 97.12 192 VAL A CA 1
ATOM 1537 C C . VAL A 1 192 ? 8.871 2.464 -17.508 1.00 97.12 192 VAL A C 1
ATOM 1539 O O . VAL A 1 192 ? 8.560 3.629 -17.754 1.00 97.12 192 VAL A O 1
ATOM 1542 N N . ASP A 1 193 ? 9.101 1.571 -18.466 1.00 95.94 193 ASP A N 1
ATOM 1543 C CA . ASP A 1 193 ? 9.009 1.857 -19.894 1.00 95.94 193 ASP A CA 1
ATOM 1544 C C . ASP A 1 193 ? 8.602 0.613 -20.721 1.00 95.94 193 ASP A C 1
ATOM 1546 O O . ASP A 1 193 ? 7.928 -0.300 -20.231 1.00 95.94 193 ASP A O 1
ATOM 1550 N N . LYS A 1 194 ? 8.930 0.624 -22.021 1.00 94.75 194 LYS A N 1
ATOM 1551 C CA . LYS A 1 194 ? 8.674 -0.461 -22.985 1.00 94.75 194 LYS A CA 1
ATOM 1552 C C . LYS A 1 194 ? 9.959 -1.132 -23.486 1.00 94.75 194 LYS A C 1
ATOM 1554 O O . LYS A 1 194 ? 9.903 -1.915 -24.431 1.00 94.75 194 LYS A O 1
ATOM 1559 N N . ASN A 1 195 ? 11.107 -0.835 -22.883 1.00 95.06 195 ASN A N 1
ATOM 1560 C CA . ASN A 1 195 ? 12.402 -1.379 -23.274 1.00 95.06 195 ASN A CA 1
ATOM 1561 C C . ASN A 1 195 ? 12.567 -2.792 -22.710 1.00 95.06 195 ASN A C 1
ATOM 1563 O O . ASN A 1 195 ? 13.214 -3.004 -21.692 1.00 95.06 195 ASN A O 1
ATOM 1567 N N . GLY A 1 196 ? 11.966 -3.773 -23.376 1.00 93.12 196 GLY A N 1
ATOM 1568 C CA . GLY A 1 196 ? 12.041 -5.172 -22.977 1.00 93.12 196 GLY A CA 1
ATOM 1569 C C . GLY A 1 196 ? 11.016 -6.026 -23.706 1.00 93.12 196 GLY A C 1
ATOM 1570 O O . GLY A 1 196 ? 10.443 -5.624 -24.721 1.00 93.12 196 GLY A O 1
ATOM 1571 N N . TYR A 1 197 ? 10.771 -7.224 -23.185 1.00 92.94 197 TYR A N 1
ATOM 1572 C CA . TYR A 1 197 ? 9.790 -8.132 -23.763 1.00 92.94 197 TYR A CA 1
ATOM 1573 C C . TYR A 1 197 ? 8.375 -7.768 -23.304 1.00 92.94 197 TYR A C 1
ATOM 1575 O O . TYR A 1 197 ? 7.909 -8.160 -22.234 1.00 92.94 197 TYR A O 1
ATOM 1583 N N . THR A 1 198 ? 7.698 -6.966 -24.123 1.00 94.88 198 THR A N 1
ATOM 1584 C CA . THR A 1 198 ? 6.469 -6.272 -23.736 1.00 94.88 198 THR A CA 1
ATOM 1585 C C . THR A 1 198 ? 5.357 -6.400 -24.784 1.00 94.88 198 THR A C 1
ATOM 1587 O O . THR A 1 198 ? 5.603 -6.767 -25.933 1.00 94.88 198 THR A O 1
ATOM 1590 N N . CYS A 1 199 ? 4.109 -6.137 -24.390 1.00 94.06 199 CYS A N 1
ATOM 1591 C CA . CYS A 1 199 ? 2.963 -6.048 -25.306 1.00 94.06 199 CYS A CA 1
ATOM 1592 C C . CYS A 1 199 ? 2.755 -4.599 -25.796 1.00 94.06 199 CYS A C 1
ATOM 1594 O O . CYS A 1 199 ? 3.550 -3.718 -25.485 1.00 94.06 199 CYS A O 1
ATOM 1596 N N . ALA A 1 200 ? 1.685 -4.298 -26.535 1.00 91.94 200 ALA A N 1
ATOM 1597 C CA . ALA A 1 200 ? 1.400 -2.930 -26.999 1.00 91.94 200 ALA A CA 1
ATOM 1598 C C . ALA A 1 200 ? 0.714 -2.026 -25.946 1.00 91.94 200 ALA A C 1
ATOM 1600 O O . ALA A 1 200 ? 0.506 -0.841 -26.196 1.00 91.94 200 ALA A O 1
ATOM 1601 N N . ALA A 1 201 ? 0.357 -2.556 -24.770 1.00 88.44 201 ALA A N 1
ATOM 1602 C CA . ALA A 1 201 ? -0.377 -1.813 -23.743 1.00 88.44 201 ALA A CA 1
ATOM 1603 C C . ALA A 1 201 ? 0.491 -0.781 -22.998 1.00 88.44 201 ALA A C 1
ATOM 1605 O O . ALA A 1 201 ? 1.710 -0.924 -22.899 1.00 88.44 201 ALA A O 1
ATOM 1606 N N . GLY A 1 202 ? -0.141 0.251 -22.439 1.00 74.94 202 GLY A N 1
ATOM 1607 C CA . GLY A 1 202 ? 0.439 1.140 -21.421 1.00 74.94 202 GLY A CA 1
ATOM 1608 C C . GLY A 1 202 ? 1.501 2.148 -21.878 1.00 74.94 202 GLY A C 1
ATOM 1609 O O . GLY A 1 202 ? 1.653 3.166 -21.218 1.00 74.94 202 GLY A O 1
ATOM 1610 N N . ALA A 1 203 ? 2.234 1.929 -22.976 1.00 84.50 203 A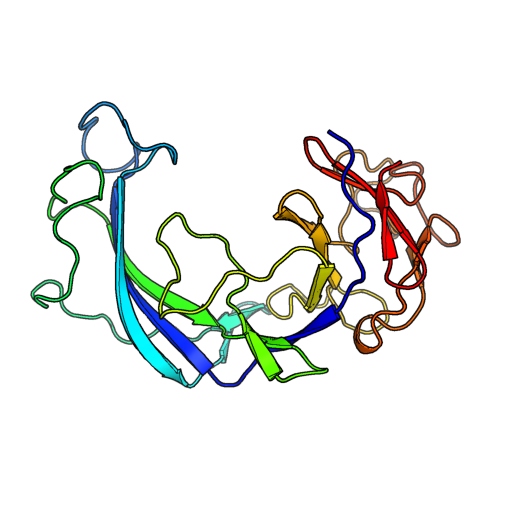LA A N 1
ATOM 1611 C CA . ALA A 1 203 ? 3.293 2.834 -23.469 1.00 84.50 203 ALA A CA 1
ATOM 1612 C C . ALA A 1 203 ? 4.337 3.277 -22.404 1.00 84.50 203 ALA A C 1
ATOM 1614 O O . ALA A 1 203 ? 4.961 4.326 -22.543 1.00 84.50 203 ALA A O 1
ATOM 1615 N N . GLY A 1 204 ? 4.530 2.494 -21.333 1.00 88.50 204 GLY A N 1
ATOM 1616 C CA . GLY A 1 204 ? 5.402 2.850 -20.202 1.00 88.50 204 GLY A CA 1
ATOM 1617 C C . GLY A 1 204 ? 4.756 3.793 -19.178 1.00 88.50 204 GLY A C 1
ATOM 1618 O O . GLY A 1 204 ? 5.440 4.327 -18.315 1.00 88.50 204 GLY A O 1
ATOM 1619 N N . SER A 1 205 ? 3.447 4.011 -19.278 1.00 93.69 205 SER A N 1
ATOM 1620 C CA . SER A 1 205 ? 2.634 4.867 -18.412 1.00 93.69 205 SER A CA 1
ATOM 1621 C C . SER A 1 205 ? 1.533 4.071 -17.712 1.00 93.69 205 SER A C 1
ATOM 1623 O O . SER A 1 205 ? 1.157 2.983 -18.157 1.00 93.69 205 SER A O 1
ATOM 1625 N N . ILE A 1 206 ? 0.983 4.636 -16.642 1.00 95.56 206 ILE A N 1
ATOM 1626 C CA . ILE A 1 206 ? -0.187 4.114 -15.934 1.00 95.56 206 ILE A CA 1
ATOM 1627 C C . ILE A 1 206 ? -1.324 5.127 -16.007 1.00 95.56 206 ILE A C 1
ATOM 1629 O O . ILE A 1 206 ? -1.129 6.300 -15.701 1.00 95.56 206 ILE A O 1
ATOM 1633 N N . GLN A 1 207 ? -2.516 4.664 -16.384 1.00 94.81 207 GLN A N 1
ATOM 1634 C CA . GLN A 1 207 ? -3.757 5.412 -16.226 1.00 94.81 207 GLN A CA 1
ATOM 1635 C C . GLN A 1 207 ? -4.592 4.755 -15.124 1.00 94.81 207 GLN A C 1
ATOM 1637 O O . GLN A 1 207 ? -4.993 3.598 -15.245 1.00 94.81 207 GLN A O 1
ATOM 1642 N N . ALA A 1 208 ? -4.863 5.499 -14.055 1.00 94.19 208 ALA A N 1
ATOM 1643 C CA . ALA A 1 208 ? -5.659 5.061 -12.919 1.00 94.19 208 ALA A CA 1
ATOM 1644 C C . ALA A 1 208 ? -6.654 6.166 -12.552 1.00 94.19 208 ALA A C 1
ATOM 1646 O O . ALA A 1 208 ? -6.284 7.153 -11.922 1.00 94.19 208 ALA A O 1
ATOM 1647 N N . ALA A 1 209 ? -7.921 5.989 -12.937 1.00 93.56 209 ALA A N 1
ATOM 1648 C CA . ALA A 1 209 ? -8.963 7.009 -12.812 1.00 93.56 209 ALA A CA 1
ATOM 1649 C C . ALA A 1 209 ? -8.555 8.345 -13.473 1.00 93.56 209 ALA A C 1
ATOM 1651 O O . ALA A 1 209 ? -8.423 8.408 -14.694 1.00 93.56 209 ALA A O 1
ATOM 1652 N N . ASP A 1 210 ? -8.380 9.396 -12.677 1.00 95.00 210 ASP A N 1
ATOM 1653 C CA . ASP A 1 210 ? -8.030 10.757 -13.085 1.00 95.00 210 ASP A CA 1
ATOM 1654 C C . ASP A 1 210 ? -6.518 11.029 -13.154 1.00 95.00 210 ASP A C 1
ATOM 1656 O O . ASP A 1 210 ? -6.116 12.101 -13.604 1.00 95.00 210 ASP A O 1
ATOM 1660 N N . TYR A 1 211 ? -5.678 10.064 -12.768 1.00 96.19 211 TYR A N 1
ATOM 1661 C CA . TYR A 1 211 ? -4.228 10.135 -12.937 1.00 96.19 211 TYR A CA 1
ATOM 1662 C C . TYR A 1 211 ? -3.781 9.379 -14.192 1.00 96.19 211 TYR A C 1
ATOM 1664 O O . TYR A 1 211 ? -4.136 8.215 -14.389 1.00 96.19 211 TYR A O 1
ATOM 1672 N N . HIS A 1 212 ? -2.942 10.020 -15.005 1.00 95.94 212 HIS A N 1
ATOM 1673 C CA . HIS A 1 212 ? -2.175 9.388 -16.078 1.00 95.94 212 HIS A CA 1
ATOM 1674 C C . HIS A 1 212 ? -0.729 9.868 -15.971 1.00 95.94 212 HIS A C 1
ATOM 1676 O O . HIS A 1 212 ? -0.497 11.074 -15.932 1.00 95.94 212 HIS A O 1
ATOM 1682 N N . GLY A 1 213 ? 0.241 8.958 -15.871 1.00 96.38 213 GLY A N 1
ATOM 1683 C CA . GLY A 1 213 ? 1.629 9.362 -15.661 1.00 96.38 213 GLY A CA 1
ATOM 1684 C C . GLY A 1 213 ? 2.676 8.271 -15.838 1.00 96.38 213 GLY A C 1
ATOM 1685 O O . GLY A 1 213 ? 2.371 7.143 -16.226 1.00 96.38 213 GLY A O 1
ATOM 1686 N N . PHE A 1 214 ? 3.923 8.639 -15.558 1.00 97.62 214 PHE A N 1
ATOM 1687 C CA . PHE A 1 214 ? 5.123 7.822 -15.733 1.00 97.62 214 PHE A CA 1
ATOM 1688 C C . PHE A 1 214 ? 5.891 7.707 -14.417 1.00 97.62 214 PHE A C 1
ATOM 1690 O O . PHE A 1 214 ? 5.869 8.630 -13.607 1.00 97.62 214 PHE A O 1
ATOM 1697 N N . LEU A 1 215 ? 6.624 6.605 -14.246 1.00 98.19 215 LEU A N 1
ATOM 1698 C CA . LEU A 1 215 ? 7.613 6.432 -13.182 1.00 98.19 215 LEU A CA 1
ATOM 1699 C C . LEU A 1 215 ? 9.008 6.391 -13.813 1.00 98.19 215 LEU A C 1
ATOM 1701 O O . LEU A 1 215 ? 9.302 5.481 -14.586 1.00 98.19 215 LEU A O 1
ATOM 1705 N N . ARG A 1 216 ? 9.855 7.384 -13.526 1.00 98.00 216 ARG A N 1
ATOM 1706 C CA . ARG A 1 216 ? 11.218 7.493 -14.077 1.00 98.00 216 ARG A CA 1
ATOM 1707 C C . ARG A 1 216 ? 12.199 7.873 -12.980 1.00 98.00 216 ARG A C 1
ATOM 1709 O O . ARG A 1 216 ? 12.004 8.898 -12.338 1.00 98.00 216 ARG A O 1
ATOM 1716 N N . ASP A 1 217 ? 13.233 7.060 -12.777 1.00 97.94 217 ASP A N 1
ATOM 1717 C CA . ASP A 1 217 ? 14.236 7.224 -11.708 1.00 97.94 217 ASP A CA 1
ATOM 1718 C C . ASP A 1 217 ? 13.598 7.575 -10.344 1.00 97.94 217 ASP A C 1
ATOM 1720 O O . ASP A 1 217 ? 13.950 8.552 -9.677 1.00 97.94 217 ASP A O 1
ATOM 1724 N N . GLY A 1 218 ? 12.555 6.823 -9.977 1.00 98.00 218 GLY A N 1
ATOM 1725 C CA . GLY A 1 218 ? 11.821 7.028 -8.727 1.00 98.00 218 GLY A CA 1
ATOM 1726 C C . GLY A 1 218 ? 10.968 8.293 -8.665 1.00 98.00 218 GLY A C 1
ATOM 1727 O O . GLY A 1 218 ? 10.598 8.724 -7.577 1.00 98.00 218 GLY A O 1
ATOM 1728 N N . LEU A 1 219 ? 10.687 8.951 -9.789 1.00 98.44 219 LEU A N 1
ATOM 1729 C CA . LEU A 1 219 ? 9.828 10.130 -9.847 1.00 98.44 219 LEU A CA 1
ATOM 1730 C C . LEU A 1 219 ? 8.545 9.811 -10.616 1.00 98.44 219 LEU A C 1
ATOM 1732 O O . LEU A 1 219 ? 8.595 9.424 -11.784 1.00 98.44 219 LEU A O 1
ATOM 1736 N N . LEU A 1 220 ? 7.402 9.993 -9.955 1.00 98.31 220 LEU A N 1
ATOM 1737 C CA . LEU A 1 220 ? 6.083 9.956 -10.576 1.00 98.31 220 LEU A CA 1
ATOM 1738 C C . LEU A 1 220 ? 5.777 11.323 -11.182 1.00 98.31 220 LEU A C 1
ATOM 1740 O O . LEU A 1 220 ? 5.736 12.319 -10.459 1.00 98.31 220 LEU A O 1
ATOM 1744 N N . THR A 1 221 ? 5.520 11.367 -12.485 1.00 97.31 221 THR A N 1
ATOM 1745 C CA . THR A 1 221 ? 5.148 12.593 -13.203 1.00 97.31 221 THR A CA 1
ATOM 1746 C C . THR A 1 221 ? 3.853 12.382 -13.975 1.00 97.31 221 THR A C 1
ATOM 1748 O O . THR A 1 221 ? 3.652 11.332 -14.585 1.00 97.31 221 THR A O 1
ATOM 1751 N N . ALA A 1 222 ? 2.939 13.353 -13.914 1.00 93.62 222 ALA A N 1
ATOM 1752 C CA . ALA A 1 222 ? 1.726 13.322 -14.728 1.00 93.62 222 ALA A CA 1
ATOM 1753 C C . ALA A 1 222 ? 2.071 13.579 -16.207 1.00 93.62 222 ALA A C 1
ATOM 1755 O O . ALA A 1 222 ? 2.985 14.355 -16.501 1.00 93.62 222 ALA A O 1
ATOM 1756 N N . GLY A 1 223 ? 1.371 12.887 -17.107 1.00 83.88 223 GLY A N 1
ATOM 1757 C CA . GLY A 1 223 ? 1.478 13.035 -18.562 1.00 83.88 223 GLY A CA 1
ATOM 1758 C C . GLY A 1 223 ? 0.540 14.080 -19.147 1.00 83.88 223 GLY A C 1
ATOM 1759 O O . GLY A 1 223 ? -0.374 14.546 -18.429 1.00 83.88 223 GLY A O 1
#

Radius of gyration: 19.8 Å; chains: 1; bounding box: 50×41×52 Å

Foldseek 3Di:
DFFDKDFAFEKDFDQKKWKWKKWKAACVWDDRPDDPPDPVRIFMDIDTDGMDTFDWDADPQFIDGDDDPDDDPPPPRHDQAGPVGDGDDPRTDIDIDMFIWIATPPPRQIATQDDDPPCDRNNHHHDAANYWYFPRRDHQVQADPVSGQIWGQHSVRDIDRQSDADPPFPDPPDPAGQWDWDDDVNVLQIFTADPDRHGPHQRQWDDDPPFIFHAHGRITGGD